Protein AF-A0A7V5DW94-F1 (afdb_monomer)

pLDDT: mean 79.88, std 13.45, range [37.44, 97.19]

Foldseek 3Di:
DDDDDPVVVVVVVVPLAFAFDWDWDWDADPQQKTKIKIKTFGGPLLQVLLLVVCVVVPVPADSVQGQLDDVVLLQVLQVPDDFKHWPDWDDPDSRIIITMIIGRHNQVVCPPPLRVVQWDWDDDPNDIDIDGDDDPVNVVSVLVSPRPSCNVVVVVLDDDPVDDDDPVRSLVVNCVSRVVRDPSVSSVVNVVSPDDDDD

Solvent-accessible surface area (backbone atoms only — not comparable to full-atom values): 11878 Å² total; per-residue (Å²): 134,87,82,77,65,69,74,62,57,60,62,59,59,71,70,69,63,57,54,53,45,77,49,74,49,78,48,77,46,98,81,38,23,38,39,38,41,38,38,37,32,52,19,64,50,56,50,52,53,50,45,61,52,35,62,78,73,37,101,81,62,45,87,92,62,50,73,75,69,59,64,65,52,43,50,59,56,32,73,72,44,91,48,44,41,74,74,46,76,47,64,92,41,69,49,30,44,42,37,32,34,38,33,72,34,53,66,62,42,37,66,34,82,70,38,37,78,26,32,44,80,48,76,56,99,91,44,80,46,79,45,77,51,86,48,79,72,30,45,52,41,58,52,66,72,49,40,73,91,54,51,67,66,60,54,74,77,49,80,62,89,94,51,94,70,53,74,70,58,49,49,52,50,51,44,65,77,40,48,92,63,41,58,66,72,57,49,52,55,35,56,72,62,60,61,92,79,89,129

Nearest PDB structures (foldseek):
  7ufj-assembly1_A  TM=3.225E-01  e=4.659E-01  Homo sapiens
  4iho-assembly2_D  TM=3.401E-01  e=5.871E-01  Mus musculus
  6pum-assembly2_C  TM=2.987E-01  e=7.840E-01  Homo sapiens
  7n5p-assembly1_A  TM=3.150E-01  e=7.399E-01  Mus musculus
  6pvc-assembly2_C  TM=2.270E-01  e=9.880E-01  Homo sapiens

Structure (mmCIF, N/CA/C/O backbone):
data_AF-A0A7V5DW94-F1
#
_entry.id   AF-A0A7V5DW94-F1
#
loop_
_atom_site.group_PDB
_atom_site.id
_atom_site.type_symbol
_atom_site.label_atom_id
_atom_site.label_alt_id
_atom_site.label_comp_id
_atom_site.label_asym_id
_atom_site.label_entity_id
_atom_site.label_seq_id
_atom_site.pdbx_PDB_ins_code
_atom_site.Cartn_x
_atom_site.Cartn_y
_atom_site.Cartn_z
_atom_site.occupancy
_atom_site.B_iso_or_equiv
_atom_site.auth_seq_id
_atom_site.auth_comp_id
_atom_site.auth_asym_id
_atom_site.auth_atom_id
_atom_site.pdbx_PDB_model_num
ATOM 1 N N . MET A 1 1 ? 27.059 -35.641 -13.108 1.00 37.44 1 MET A N 1
ATOM 2 C CA . MET A 1 1 ? 26.353 -34.363 -13.347 1.00 37.44 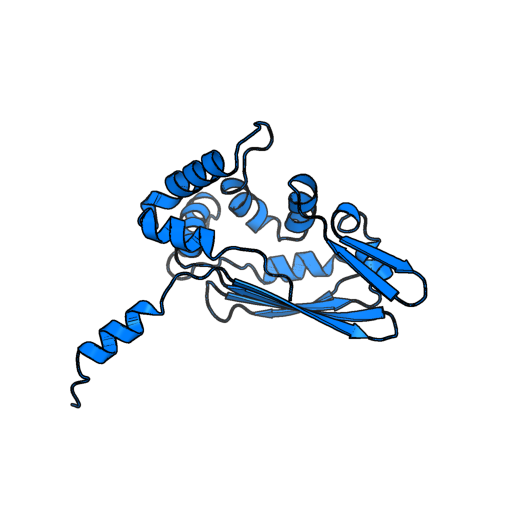1 MET A CA 1
ATOM 3 C C . MET A 1 1 ? 25.054 -34.689 -14.074 1.00 37.44 1 MET A C 1
ATOM 5 O O . MET A 1 1 ? 25.118 -35.191 -15.186 1.00 37.44 1 MET A O 1
ATOM 9 N N . LYS A 1 2 ? 23.895 -34.563 -13.412 1.00 39.91 2 LYS A N 1
ATOM 10 C CA . LYS A 1 2 ? 22.584 -34.861 -14.018 1.00 39.91 2 LYS A CA 1
ATOM 11 C C . LYS A 1 2 ? 22.143 -33.646 -14.833 1.00 39.91 2 LYS A C 1
ATOM 13 O O . LYS A 1 2 ? 21.944 -32.577 -14.268 1.00 39.91 2 LYS A O 1
ATOM 18 N N . VAL A 1 3 ? 22.046 -33.818 -16.145 1.00 49.81 3 VAL A N 1
ATOM 19 C CA . VAL A 1 3 ? 21.583 -32.792 -17.083 1.00 49.81 3 VAL A CA 1
ATOM 20 C C . VAL A 1 3 ? 20.060 -32.725 -16.963 1.00 49.81 3 VAL A C 1
ATOM 22 O O . VAL A 1 3 ? 19.382 -33.711 -17.249 1.00 49.81 3 VAL A O 1
ATOM 25 N N . LEU A 1 4 ? 19.519 -31.612 -16.459 1.00 50.28 4 LEU A N 1
ATOM 26 C CA . LEU A 1 4 ? 18.070 -31.391 -16.444 1.00 50.28 4 LEU A CA 1
ATOM 27 C C . LEU A 1 4 ? 17.570 -31.169 -17.888 1.00 50.28 4 LEU A C 1
ATOM 29 O O . LEU A 1 4 ? 18.226 -30.449 -18.643 1.00 50.28 4 LEU A O 1
ATOM 33 N N . PRO A 1 5 ? 16.423 -31.747 -18.288 1.00 51.97 5 PRO A N 1
ATOM 34 C CA . PRO A 1 5 ? 15.887 -31.585 -19.635 1.00 51.97 5 PRO A CA 1
ATOM 35 C C . PRO A 1 5 ? 15.407 -30.141 -19.875 1.00 51.97 5 PRO A C 1
ATOM 37 O O . PRO A 1 5 ? 14.558 -29.629 -19.144 1.00 51.97 5 PRO A O 1
ATOM 40 N N . LEU A 1 6 ? 15.917 -29.516 -20.948 1.00 51.06 6 LEU A N 1
ATOM 41 C CA . LEU A 1 6 ? 15.571 -28.166 -21.431 1.00 51.06 6 LEU A CA 1
ATOM 42 C C . LEU A 1 6 ? 14.065 -27.803 -21.426 1.00 51.06 6 LEU A C 1
ATOM 44 O O . LEU A 1 6 ? 13.758 -26.664 -21.070 1.00 51.06 6 LEU A O 1
ATOM 48 N N . PRO A 1 7 ? 13.104 -28.693 -21.763 1.00 46.97 7 PRO A N 1
ATOM 49 C CA . PRO A 1 7 ? 11.685 -28.317 -21.748 1.00 46.97 7 PRO A CA 1
ATOM 50 C C . PRO A 1 7 ? 11.118 -28.046 -20.343 1.00 46.97 7 PRO A C 1
ATOM 52 O O . PRO A 1 7 ? 10.134 -27.321 -20.222 1.00 46.97 7 PRO A O 1
ATOM 55 N N . GLY A 1 8 ? 11.742 -28.559 -19.273 1.00 45.06 8 GLY A N 1
ATOM 56 C CA . GLY A 1 8 ? 11.315 -28.283 -17.894 1.00 45.06 8 GLY A CA 1
ATOM 57 C C . GLY A 1 8 ? 11.675 -26.873 -17.409 1.00 45.06 8 GLY A C 1
ATOM 58 O O . GLY A 1 8 ? 10.960 -26.299 -16.593 1.00 45.06 8 GLY A O 1
ATOM 59 N N . VAL A 1 9 ? 12.751 -26.287 -17.946 1.00 51.06 9 VAL A N 1
ATOM 60 C CA . VAL A 1 9 ? 13.202 -24.927 -17.597 1.00 51.06 9 VAL A CA 1
ATOM 61 C C . VAL A 1 9 ? 12.333 -23.868 -18.285 1.00 51.06 9 VAL A C 1
ATOM 63 O O . VAL A 1 9 ? 12.007 -22.849 -17.680 1.00 51.06 9 VAL A O 1
ATOM 66 N N . LEU A 1 10 ? 11.879 -24.139 -19.514 1.00 46.44 10 LEU A N 1
ATOM 67 C CA . LEU A 1 10 ? 11.009 -23.233 -20.272 1.00 46.44 10 LEU A CA 1
ATOM 68 C C . LEU A 1 10 ? 9.591 -23.130 -19.684 1.00 46.44 10 LEU A C 1
ATOM 70 O O . LEU A 1 10 ? 9.011 -22.049 -19.693 1.00 46.44 10 LEU A O 1
ATOM 74 N N . LEU A 1 11 ? 9.050 -24.214 -19.113 1.00 41.66 11 LEU A N 1
ATOM 75 C CA . LEU A 1 11 ? 7.726 -24.193 -18.475 1.00 41.66 11 LEU A CA 1
ATOM 76 C C . LEU A 1 11 ? 7.738 -23.493 -17.101 1.00 41.66 11 LEU A C 1
ATOM 78 O O . LEU A 1 11 ? 6.742 -22.891 -16.707 1.00 41.66 11 LEU A O 1
ATOM 82 N N . ALA A 1 12 ? 8.871 -23.529 -16.389 1.00 44.47 12 ALA A N 1
ATOM 83 C CA . ALA A 1 12 ? 9.048 -22.814 -15.123 1.00 44.47 12 ALA A CA 1
ATOM 84 C C . ALA A 1 12 ? 9.224 -21.294 -15.323 1.00 44.47 12 ALA A C 1
ATOM 86 O O . ALA A 1 12 ? 8.781 -20.511 -14.484 1.00 44.47 12 ALA A O 1
ATOM 87 N N . ALA A 1 13 ? 9.803 -20.866 -16.452 1.00 45.62 13 ALA A N 1
ATOM 88 C CA . ALA A 1 13 ? 9.996 -19.451 -16.775 1.00 45.62 13 ALA A CA 1
ATOM 89 C C . ALA A 1 13 ? 8.674 -18.697 -17.028 1.00 45.62 13 ALA A C 1
ATOM 91 O O . ALA A 1 13 ? 8.580 -17.508 -16.736 1.00 45.62 13 ALA A O 1
ATOM 92 N N . VAL A 1 14 ? 7.625 -19.389 -17.488 1.00 45.97 14 VAL A N 1
ATOM 93 C CA . VAL A 1 14 ? 6.304 -18.788 -17.761 1.00 45.97 14 VAL A CA 1
ATOM 94 C C . VAL A 1 14 ? 5.550 -18.414 -16.474 1.00 45.97 14 VAL A C 1
ATOM 96 O O . VAL A 1 14 ? 4.622 -17.615 -16.519 1.00 45.97 14 VAL A O 1
ATOM 99 N N . PHE A 1 15 ? 5.946 -18.914 -15.298 1.00 44.03 15 PHE A N 1
ATOM 100 C CA . PHE A 1 15 ? 5.286 -18.559 -14.032 1.00 44.03 15 PHE A CA 1
ATOM 101 C C . PHE A 1 15 ? 5.898 -17.358 -13.299 1.00 44.03 15 PHE A C 1
ATOM 103 O O . PHE A 1 15 ? 5.313 -16.898 -12.319 1.00 44.03 15 PHE A O 1
ATOM 110 N N . LEU A 1 16 ? 6.997 -16.786 -13.797 1.00 43.78 16 LEU A N 1
ATOM 111 C CA . LEU A 1 16 ? 7.627 -15.580 -13.242 1.00 43.78 16 LEU A CA 1
ATOM 112 C C . LEU A 1 16 ? 6.943 -14.290 -13.723 1.00 43.78 16 LEU A C 1
ATOM 114 O O . LEU A 1 16 ? 7.600 -13.289 -13.996 1.00 43.78 16 LEU A O 1
ATOM 118 N N . PHE A 1 17 ? 5.614 -14.296 -13.848 1.00 49.00 17 PHE A N 1
ATOM 119 C CA . PHE A 1 17 ? 4.907 -13.063 -14.169 1.00 49.00 17 PHE A CA 1
ATOM 120 C C . PHE A 1 17 ? 5.078 -12.057 -13.023 1.00 49.00 17 PHE A C 1
ATOM 122 O O . PHE A 1 17 ? 4.827 -12.424 -11.870 1.00 49.00 17 PHE A O 1
ATOM 129 N N . PRO A 1 18 ? 5.416 -10.791 -13.319 1.00 53.97 18 PRO A N 1
ATOM 130 C CA . PRO A 1 18 ? 5.414 -9.729 -12.327 1.00 53.97 18 PRO A CA 1
ATOM 131 C C . PRO A 1 18 ? 3.990 -9.576 -11.790 1.00 53.97 18 PRO A C 1
ATOM 133 O O . PRO A 1 18 ? 3.095 -9.104 -12.487 1.00 53.97 18 PRO A O 1
ATOM 136 N N . ARG A 1 19 ? 3.745 -10.025 -10.560 1.00 62.56 19 ARG A N 1
ATOM 137 C CA . ARG A 1 19 ? 2.462 -9.814 -9.891 1.00 62.56 19 ARG A CA 1
ATOM 138 C C . ARG A 1 19 ? 2.678 -8.818 -8.771 1.00 62.56 19 ARG A C 1
ATOM 140 O O . ARG A 1 19 ? 3.306 -9.144 -7.773 1.00 62.56 19 ARG A O 1
ATOM 147 N N . CYS A 1 20 ? 2.123 -7.621 -8.930 1.00 66.56 20 CYS A N 1
ATOM 148 C CA . CYS A 1 20 ? 1.790 -6.812 -7.769 1.00 66.56 20 CYS A CA 1
ATOM 149 C C . CYS A 1 20 ? 0.631 -7.507 -7.053 1.00 66.56 20 CYS A C 1
ATOM 151 O O . CYS A 1 20 ? -0.412 -7.730 -7.660 1.00 66.56 20 CYS A O 1
ATOM 153 N N . THR A 1 21 ? 0.806 -7.894 -5.794 1.00 78.69 21 THR A N 1
ATOM 154 C CA . THR A 1 21 ? -0.274 -8.471 -4.984 1.00 78.69 21 THR A CA 1
ATOM 155 C C . THR A 1 21 ? -0.281 -7.798 -3.623 1.00 78.69 21 THR A C 1
ATOM 157 O O . THR A 1 21 ? 0.746 -7.731 -2.954 1.00 78.69 21 THR A O 1
ATOM 160 N N . SER A 1 22 ? -1.446 -7.310 -3.203 1.00 80.31 22 SER A N 1
ATOM 161 C CA . SER A 1 22 ? -1.695 -6.924 -1.819 1.00 80.31 22 SER A CA 1
ATOM 162 C C . SER A 1 22 ? -2.786 -7.832 -1.275 1.00 80.31 22 SER A C 1
ATOM 164 O O . SER A 1 22 ? -3.866 -7.915 -1.852 1.00 80.31 22 SER A O 1
ATOM 166 N N . GLN A 1 23 ? -2.474 -8.543 -0.201 1.00 84.56 23 GLN A N 1
A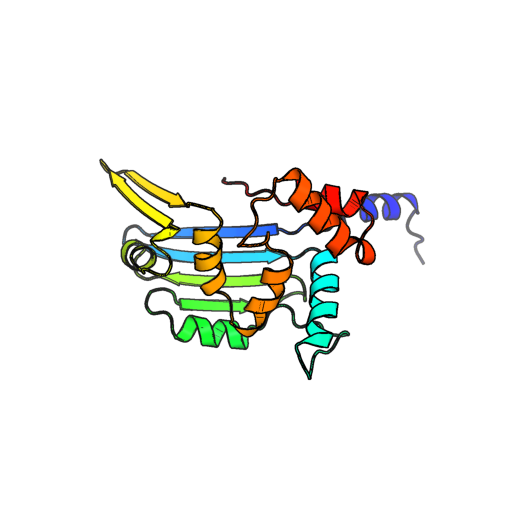TOM 167 C CA . GLN A 1 23 ? -3.415 -9.359 0.547 1.00 84.56 23 GLN A CA 1
ATOM 168 C C . GLN A 1 23 ? -3.523 -8.775 1.949 1.00 84.56 23 GLN A C 1
ATOM 170 O O . GLN A 1 23 ? -2.504 -8.518 2.595 1.00 84.56 23 GLN A O 1
ATOM 175 N N . THR A 1 24 ? -4.756 -8.581 2.402 1.00 83.31 24 THR A N 1
ATOM 176 C CA . THR A 1 24 ? -5.040 -8.094 3.746 1.00 83.31 24 THR A CA 1
ATOM 177 C C . THR A 1 24 ? -6.040 -9.028 4.398 1.00 83.31 24 THR A C 1
ATOM 179 O O . THR A 1 24 ? -7.173 -9.135 3.937 1.00 83.31 24 THR A O 1
ATOM 182 N N . ASP A 1 25 ? -5.621 -9.688 5.469 1.00 87.56 25 ASP A N 1
ATOM 183 C CA . ASP A 1 25 ? -6.459 -10.578 6.260 1.00 87.56 25 ASP A CA 1
ATOM 184 C C . ASP A 1 25 ? -6.877 -9.847 7.543 1.00 87.56 25 ASP A C 1
ATOM 186 O O . ASP A 1 25 ? -6.033 -9.323 8.277 1.00 87.56 25 ASP A O 1
ATOM 190 N N . PHE A 1 26 ? -8.184 -9.788 7.802 1.00 85.44 26 PHE A N 1
ATOM 191 C CA . PHE A 1 26 ? -8.762 -9.140 8.980 1.00 85.44 26 PHE A CA 1
ATOM 192 C C . PHE A 1 26 ? -9.349 -10.186 9.922 1.00 85.44 26 PHE A C 1
ATOM 194 O O . PHE A 1 26 ? -10.221 -10.960 9.534 1.00 85.44 26 PHE A O 1
ATOM 201 N N . THR A 1 27 ? -8.927 -10.147 11.183 1.00 88.62 27 THR A N 1
ATOM 202 C CA . THR A 1 27 ? -9.529 -10.939 12.258 1.00 88.62 27 THR A CA 1
ATOM 203 C C . THR A 1 27 ? -10.174 -9.991 13.253 1.00 88.62 27 THR A C 1
ATOM 205 O O . THR A 1 27 ? -9.478 -9.182 13.868 1.00 88.62 27 THR A O 1
ATOM 208 N N . LEU A 1 28 ? -11.493 -10.100 13.412 1.00 88.00 28 LEU A N 1
ATOM 209 C CA . LEU A 1 28 ? -12.295 -9.300 14.334 1.00 88.00 28 LEU A CA 1
ATOM 210 C C . LEU A 1 28 ? -12.850 -10.192 15.448 1.00 88.00 28 LEU A C 1
ATOM 212 O O . LEU A 1 28 ? -13.420 -11.250 15.183 1.00 88.00 28 LEU A O 1
ATOM 216 N N . HIS A 1 29 ? -12.692 -9.757 16.691 1.00 88.94 29 HIS A N 1
ATOM 217 C CA . HIS A 1 29 ? -13.292 -10.386 17.858 1.00 88.94 29 HIS A CA 1
ATOM 218 C C . HIS A 1 29 ? -14.640 -9.739 18.198 1.00 88.94 29 HIS A C 1
ATOM 220 O O . HIS A 1 29 ? -14.935 -8.612 17.804 1.00 88.94 29 HIS A O 1
ATOM 226 N N . SER A 1 30 ? -15.457 -10.439 18.988 1.00 85.31 30 SER A N 1
ATOM 227 C CA . SER A 1 30 ? -16.790 -9.971 19.393 1.00 85.31 30 SER A CA 1
ATOM 228 C C . SER A 1 30 ? -16.779 -8.712 20.267 1.00 85.31 30 SER A C 1
ATOM 230 O O . SER A 1 30 ? -17.805 -8.053 20.391 1.00 85.31 30 SER A O 1
ATOM 232 N N . ASP A 1 31 ? -15.648 -8.386 20.895 1.00 86.94 31 ASP A N 1
ATOM 233 C CA . ASP A 1 31 ? -15.459 -7.153 21.671 1.00 86.94 31 ASP A CA 1
ATOM 234 C C . ASP A 1 31 ? -15.049 -5.948 20.800 1.00 86.94 31 ASP A C 1
ATOM 236 O O . ASP A 1 31 ? -14.848 -4.846 21.309 1.00 86.94 31 ASP A O 1
ATOM 240 N N . GLY A 1 32 ? -14.936 -6.148 19.482 1.00 85.75 32 GLY A N 1
ATOM 241 C CA . GLY A 1 32 ? -14.519 -5.133 18.522 1.00 85.75 32 GLY A CA 1
ATOM 242 C C . GLY A 1 32 ? -13.004 -4.957 18.414 1.00 85.75 32 GLY A C 1
ATOM 243 O O . GLY A 1 32 ? -12.567 -4.128 17.616 1.00 85.75 32 GLY A O 1
ATOM 244 N N . SER A 1 33 ? -12.200 -5.704 19.172 1.00 94.00 33 SER A N 1
ATOM 245 C CA . SER A 1 33 ? -10.746 -5.753 19.005 1.00 94.00 33 SER A CA 1
ATOM 246 C C . SER A 1 33 ? -10.354 -6.681 17.859 1.00 94.00 33 SER A C 1
ATOM 248 O O . SER A 1 33 ? -11.146 -7.508 17.402 1.00 94.00 33 SER A O 1
ATOM 250 N N . GLY A 1 34 ? -9.120 -6.577 17.376 1.00 94.06 34 GLY A N 1
ATOM 251 C CA . GLY A 1 34 ? -8.681 -7.464 16.313 1.00 94.06 34 GLY A CA 1
ATOM 252 C C . GLY A 1 34 ? -7.273 -7.219 15.817 1.00 94.06 34 GLY A C 1
ATOM 253 O O . GLY A 1 34 ? -6.521 -6.397 16.349 1.00 94.06 34 GLY A O 1
ATOM 254 N N . ASN A 1 35 ? -6.932 -7.968 14.773 1.00 94.88 35 ASN A N 1
ATOM 255 C CA . ASN A 1 35 ? -5.653 -7.878 14.091 1.00 94.88 35 ASN A CA 1
ATOM 256 C C . ASN A 1 35 ? -5.850 -7.782 12.578 1.00 94.88 35 ASN A C 1
ATOM 258 O O . ASN A 1 35 ? -6.809 -8.318 12.021 1.00 94.88 35 ASN A O 1
ATOM 262 N N . VAL A 1 36 ? -4.902 -7.120 11.923 1.00 91.25 36 VAL A N 1
ATOM 263 C CA . VAL A 1 36 ? -4.823 -7.001 10.468 1.00 91.25 36 VAL A CA 1
ATOM 264 C C . VAL A 1 36 ? -3.460 -7.497 10.026 1.00 91.25 36 VAL A C 1
ATOM 266 O O . VAL A 1 36 ? -2.442 -6.958 10.462 1.00 91.25 36 VAL A O 1
ATOM 269 N N . SER A 1 37 ? -3.427 -8.495 9.154 1.00 93.31 37 SER A N 1
ATOM 270 C CA . SER A 1 37 ? -2.199 -8.964 8.517 1.00 93.31 37 SER A CA 1
ATOM 271 C C . SER A 1 37 ? -2.156 -8.464 7.082 1.00 93.31 37 SER A C 1
ATOM 273 O O . SER A 1 37 ? -3.024 -8.778 6.278 1.00 93.31 37 SER A O 1
ATOM 275 N N . LEU A 1 38 ? -1.138 -7.671 6.769 1.00 91.12 38 LEU A N 1
ATOM 276 C CA . LEU A 1 38 ? -0.868 -7.121 5.452 1.00 91.12 38 LEU A CA 1
ATOM 277 C C . LEU A 1 38 ? 0.321 -7.851 4.835 1.00 91.12 38 LEU A C 1
ATOM 279 O O . LEU A 1 38 ? 1.431 -7.838 5.374 1.00 91.12 38 LEU A O 1
ATOM 283 N N . ARG A 1 39 ? 0.104 -8.415 3.653 1.00 91.81 39 ARG A N 1
ATOM 284 C CA . ARG A 1 39 ? 1.153 -8.870 2.750 1.00 91.81 39 ARG A CA 1
ATOM 285 C C . ARG A 1 39 ? 1.113 -8.021 1.492 1.00 91.81 39 ARG A C 1
ATOM 287 O O . ARG A 1 39 ? 0.117 -8.006 0.777 1.00 91.81 39 ARG A O 1
ATOM 294 N N . LEU A 1 40 ? 2.217 -7.353 1.201 1.00 89.00 40 LEU A N 1
ATOM 295 C CA . LEU A 1 40 ? 2.409 -6.596 -0.025 1.00 89.00 40 LEU A CA 1
ATOM 296 C C . LEU A 1 40 ? 3.584 -7.190 -0.793 1.00 89.00 40 LEU A C 1
ATOM 298 O O . LEU A 1 40 ? 4.635 -7.464 -0.222 1.00 89.00 40 LEU A O 1
ATOM 302 N N . GLU A 1 41 ? 3.395 -7.389 -2.085 1.00 88.94 41 GLU A N 1
ATOM 303 C CA . GLU A 1 41 ? 4.394 -7.896 -3.013 1.00 88.94 41 GLU A CA 1
ATOM 304 C C . GLU A 1 41 ? 4.364 -7.004 -4.249 1.00 88.94 41 GLU A C 1
ATOM 306 O O . GLU A 1 41 ? 3.333 -6.884 -4.911 1.00 88.94 41 GLU A O 1
ATOM 311 N N . LEU A 1 42 ? 5.467 -6.310 -4.507 1.00 86.12 42 LEU A N 1
ATOM 312 C CA . LEU A 1 42 ? 5.624 -5.425 -5.650 1.00 86.12 42 LEU A CA 1
ATOM 313 C C . LEU A 1 42 ? 6.112 -6.220 -6.857 1.00 86.12 42 LEU A C 1
ATOM 315 O O . LEU A 1 42 ? 6.896 -7.159 -6.736 1.00 86.12 42 LEU A O 1
ATOM 319 N N . SER A 1 43 ? 5.689 -5.805 -8.047 1.00 86.75 43 SER A N 1
ATOM 320 C CA . SER A 1 43 ? 6.285 -6.314 -9.277 1.00 86.75 43 SER A CA 1
ATOM 321 C C . SER A 1 43 ? 7.749 -5.893 -9.387 1.00 86.75 43 SER A C 1
ATOM 323 O O . SER A 1 43 ? 8.129 -4.798 -8.969 1.00 86.75 43 SER A O 1
ATOM 325 N N . GLY A 1 44 ? 8.561 -6.718 -10.054 1.00 84.88 44 GLY A N 1
ATOM 326 C CA . GLY A 1 44 ? 9.938 -6.349 -10.389 1.00 84.88 44 GLY A CA 1
ATOM 327 C C . GLY A 1 44 ? 10.031 -5.052 -11.206 1.00 84.88 44 GLY A C 1
ATOM 328 O O . GLY A 1 44 ? 10.991 -4.307 -11.045 1.00 84.88 44 GLY A O 1
ATOM 329 N N . ILE A 1 45 ? 9.010 -4.746 -12.016 1.00 87.75 45 ILE A N 1
ATOM 330 C CA . ILE A 1 45 ? 8.886 -3.485 -12.765 1.00 87.75 45 ILE A CA 1
ATOM 331 C C . ILE A 1 45 ? 8.850 -2.296 -11.798 1.00 87.75 45 ILE A C 1
ATOM 333 O O . ILE A 1 45 ? 9.668 -1.388 -11.918 1.00 87.75 45 ILE A O 1
ATOM 337 N N . LEU A 1 46 ? 7.961 -2.329 -10.797 1.00 85.31 46 LEU A N 1
ATOM 338 C CA . LEU A 1 46 ? 7.864 -1.258 -9.801 1.00 85.31 46 LEU A CA 1
ATOM 339 C C . LEU A 1 46 ? 9.109 -1.162 -8.920 1.00 85.31 46 LEU A C 1
ATOM 341 O O . LEU A 1 46 ? 9.504 -0.061 -8.556 1.00 85.31 46 LEU A O 1
ATOM 345 N N . VAL A 1 47 ? 9.740 -2.288 -8.583 1.00 86.38 47 VAL A N 1
ATOM 346 C CA . VAL A 1 47 ? 10.986 -2.284 -7.800 1.00 86.38 47 VAL A CA 1
ATOM 347 C C . VAL A 1 47 ? 12.094 -1.570 -8.564 1.00 86.38 47 VAL A C 1
ATOM 349 O O . VAL A 1 47 ? 12.772 -0.731 -7.977 1.00 86.38 47 VAL A O 1
ATOM 352 N N . ARG A 1 48 ? 12.258 -1.859 -9.862 1.00 86.94 48 ARG A N 1
ATOM 353 C CA . ARG A 1 48 ? 13.234 -1.163 -10.712 1.00 86.94 48 ARG A CA 1
ATOM 354 C C . ARG A 1 48 ? 12.901 0.324 -10.832 1.00 86.94 48 ARG A C 1
ATOM 356 O O . ARG A 1 48 ? 13.747 1.145 -10.506 1.00 86.94 48 ARG A O 1
ATOM 363 N N . TYR A 1 49 ? 11.652 0.655 -11.163 1.00 86.88 49 TYR A N 1
ATOM 364 C CA . TYR A 1 49 ? 11.185 2.040 -11.267 1.00 86.88 49 TYR A CA 1
ATOM 365 C C . TYR A 1 49 ? 11.447 2.852 -9.993 1.00 86.88 49 TYR A C 1
ATOM 367 O O . TYR A 1 49 ? 12.052 3.921 -10.033 1.00 86.88 49 TYR A O 1
ATOM 375 N N . TYR A 1 50 ? 11.048 2.333 -8.830 1.00 83.50 50 TYR A N 1
ATOM 376 C CA . TYR A 1 50 ? 11.276 3.031 -7.567 1.00 83.50 50 TYR A CA 1
ATOM 377 C C . TYR A 1 50 ? 12.746 3.084 -7.172 1.00 83.50 50 TYR A C 1
ATOM 379 O O . TYR A 1 50 ? 13.144 4.048 -6.524 1.00 83.50 50 TYR A O 1
ATOM 387 N N . SER A 1 51 ? 13.546 2.087 -7.552 1.00 84.31 51 SER A N 1
ATOM 388 C CA . SER A 1 51 ? 14.990 2.122 -7.317 1.00 84.31 51 SER A CA 1
ATOM 389 C C . SER A 1 51 ? 15.642 3.261 -8.096 1.00 84.31 51 SER A C 1
ATOM 391 O O . SER A 1 51 ? 16.421 4.020 -7.522 1.00 84.31 51 SER A O 1
ATOM 393 N N . ASP A 1 52 ? 15.253 3.445 -9.357 1.00 84.88 52 ASP A N 1
ATOM 394 C CA . ASP A 1 52 ? 15.793 4.511 -10.201 1.00 84.88 52 ASP A CA 1
ATOM 395 C C . ASP A 1 52 ? 15.354 5.896 -9.722 1.00 84.88 52 ASP A C 1
ATOM 397 O O . ASP A 1 52 ? 16.173 6.813 -9.627 1.00 84.88 52 ASP A O 1
ATOM 401 N N . LEU A 1 53 ? 14.096 6.040 -9.293 1.00 81.50 53 LEU A N 1
ATOM 402 C CA . LEU A 1 53 ? 13.644 7.265 -8.634 1.00 81.50 53 LEU A CA 1
ATOM 403 C C . LEU A 1 53 ? 14.406 7.527 -7.330 1.00 81.50 53 LEU A C 1
ATOM 405 O O . LEU A 1 53 ? 14.829 8.654 -7.072 1.00 81.50 53 LEU A O 1
ATOM 409 N N . ALA A 1 54 ? 14.596 6.503 -6.497 1.00 77.88 54 ALA A N 1
ATOM 410 C CA . ALA A 1 54 ? 15.261 6.642 -5.209 1.00 77.88 54 ALA A CA 1
ATOM 411 C C . ALA A 1 54 ? 16.709 7.133 -5.349 1.00 77.88 54 ALA A C 1
ATOM 413 O O . ALA A 1 54 ? 17.142 7.914 -4.503 1.00 77.88 54 ALA A O 1
ATOM 414 N N . MET A 1 55 ? 17.421 6.785 -6.430 1.00 75.00 55 MET A N 1
ATOM 415 C CA . MET A 1 55 ? 18.744 7.358 -6.722 1.00 75.00 55 MET A CA 1
ATOM 416 C C . MET A 1 55 ? 18.719 8.892 -6.821 1.00 75.00 55 MET A C 1
ATOM 418 O O . MET A 1 55 ? 19.692 9.545 -6.449 1.00 75.00 55 MET A O 1
ATOM 422 N N . GLY A 1 56 ? 17.617 9.477 -7.300 1.00 70.62 56 GLY A N 1
ATOM 423 C CA . GLY A 1 56 ? 17.452 10.927 -7.421 1.00 70.62 56 GLY A CA 1
ATOM 424 C C . GLY A 1 56 ? 16.991 11.628 -6.137 1.00 70.62 56 GLY A C 1
ATOM 425 O O . GLY A 1 56 ? 17.229 12.825 -5.982 1.00 70.62 56 GLY A O 1
ATOM 426 N N . PHE A 1 57 ? 16.347 10.908 -5.211 1.00 68.19 57 PHE A N 1
ATOM 427 C CA . PHE A 1 57 ? 15.716 11.498 -4.018 1.00 68.19 57 PHE A CA 1
ATOM 428 C C . PHE A 1 57 ? 16.371 11.115 -2.686 1.00 68.19 57 PH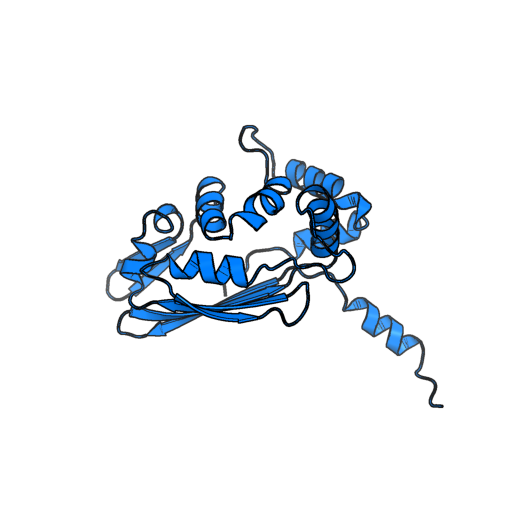E A C 1
ATOM 430 O O . PHE A 1 57 ? 16.157 11.806 -1.690 1.00 68.19 57 PHE A O 1
ATOM 437 N N . ILE A 1 58 ? 17.152 10.033 -2.637 1.00 68.06 58 ILE A N 1
ATOM 438 C CA . ILE A 1 58 ? 17.721 9.482 -1.403 1.00 68.06 58 ILE A CA 1
ATOM 439 C C . ILE A 1 58 ? 19.257 9.490 -1.512 1.00 68.06 58 ILE A C 1
ATOM 441 O O . ILE A 1 58 ? 19.825 8.630 -2.184 1.00 68.06 58 ILE A O 1
ATOM 445 N N . PRO A 1 59 ? 19.957 10.402 -0.803 1.00 63.75 59 PRO A N 1
ATOM 446 C CA . PRO A 1 59 ? 21.411 10.585 -0.915 1.00 63.75 59 PRO A CA 1
ATOM 447 C C . PRO A 1 59 ? 22.277 9.346 -0.625 1.00 63.75 59 PRO A C 1
ATOM 449 O O . PRO A 1 59 ? 23.439 9.319 -1.010 1.00 63.75 59 PRO A O 1
ATOM 452 N N . ASN A 1 60 ? 21.726 8.330 0.051 1.00 66.19 60 ASN A N 1
ATOM 453 C CA . ASN A 1 60 ? 22.426 7.105 0.462 1.00 66.19 60 ASN A CA 1
ATOM 454 C C . ASN A 1 60 ? 21.754 5.829 -0.077 1.00 66.19 60 ASN A C 1
ATOM 456 O O . ASN A 1 60 ? 21.812 4.778 0.566 1.00 66.19 60 ASN A O 1
ATOM 460 N N . PHE A 1 61 ? 21.045 5.915 -1.204 1.00 73.25 61 PHE A N 1
ATOM 461 C CA . PHE A 1 61 ? 20.426 4.742 -1.811 1.00 73.25 61 PHE A CA 1
ATOM 462 C C . PHE A 1 61 ? 21.489 3.782 -2.363 1.00 73.25 61 PHE A C 1
ATOM 464 O O . PHE A 1 61 ? 22.338 4.179 -3.158 1.00 73.25 61 PHE A O 1
ATOM 471 N N . ASP A 1 62 ? 21.429 2.512 -1.953 1.00 77.38 62 ASP A N 1
ATOM 472 C CA . ASP A 1 62 ? 22.253 1.447 -2.523 1.00 77.38 62 ASP A CA 1
ATOM 473 C C . ASP A 1 62 ? 21.445 0.690 -3.591 1.00 77.38 62 ASP A C 1
ATOM 475 O O . ASP A 1 62 ? 20.568 -0.103 -3.233 1.00 77.38 62 ASP A O 1
ATOM 479 N N . PRO A 1 63 ? 21.739 0.867 -4.892 1.00 70.69 63 PRO A N 1
ATOM 480 C CA . PRO A 1 63 ? 21.027 0.166 -5.957 1.00 70.69 63 PRO A CA 1
ATOM 481 C C . PRO A 1 63 ? 21.251 -1.352 -5.933 1.00 70.69 63 PRO A C 1
ATOM 483 O O . PRO A 1 63 ? 20.466 -2.094 -6.517 1.00 70.69 63 PRO A O 1
ATOM 486 N N . LYS A 1 64 ? 22.293 -1.846 -5.246 1.00 73.12 64 LYS A N 1
ATOM 487 C CA . LYS A 1 64 ? 22.516 -3.289 -5.061 1.00 73.12 64 LYS A CA 1
ATOM 488 C C . LYS A 1 64 ? 21.658 -3.874 -3.940 1.00 73.12 64 LYS A C 1
ATOM 490 O O . LYS A 1 64 ? 21.445 -5.082 -3.921 1.00 73.12 64 LYS A O 1
ATOM 495 N N . ASN A 1 65 ? 21.171 -3.035 -3.027 1.00 73.81 65 ASN A N 1
ATOM 496 C CA . ASN A 1 65 ? 20.314 -3.415 -1.907 1.00 73.81 65 ASN A CA 1
ATOM 497 C C . ASN A 1 65 ? 19.157 -2.410 -1.767 1.00 73.81 65 ASN A C 1
ATOM 499 O O . ASN A 1 65 ? 19.096 -1.675 -0.772 1.00 73.81 65 ASN A O 1
ATOM 503 N N . PRO A 1 66 ? 18.240 -2.354 -2.753 1.00 74.19 66 PRO A N 1
ATOM 504 C CA . PRO A 1 66 ? 17.189 -1.350 -2.781 1.00 74.19 66 PRO A CA 1
ATOM 505 C C . PRO A 1 66 ? 16.263 -1.518 -1.572 1.00 74.19 66 PRO A C 1
ATOM 507 O O . PRO A 1 66 ? 15.555 -2.517 -1.427 1.00 74.19 66 PRO A O 1
ATOM 510 N N . ARG A 1 67 ? 16.259 -0.526 -0.678 1.00 76.00 67 ARG A N 1
ATOM 511 C CA . ARG A 1 67 ? 15.350 -0.482 0.475 1.00 76.00 67 ARG A CA 1
ATOM 512 C C . ARG A 1 67 ? 14.052 0.208 0.078 1.00 76.00 67 ARG A C 1
ATOM 514 O O . ARG A 1 67 ? 13.862 1.384 0.366 1.00 76.00 67 ARG A O 1
ATOM 521 N N . ILE A 1 68 ? 13.165 -0.533 -0.584 1.00 78.69 68 ILE A N 1
ATOM 522 C CA . ILE A 1 68 ? 11.846 -0.014 -0.982 1.00 78.69 68 ILE A CA 1
ATOM 523 C C . ILE A 1 68 ? 10.957 0.219 0.250 1.00 78.69 68 ILE A C 1
ATOM 525 O O . ILE A 1 68 ? 10.256 1.224 0.343 1.00 78.69 68 ILE A O 1
ATOM 529 N N . PHE A 1 69 ? 11.034 -0.685 1.232 1.00 84.75 69 PHE A N 1
ATOM 530 C CA . PHE A 1 69 ? 10.285 -0.596 2.483 1.00 84.75 69 PHE A CA 1
ATOM 531 C C . PHE A 1 69 ? 11.177 -0.163 3.646 1.00 84.75 69 PHE A C 1
ATOM 533 O O . PHE A 1 69 ? 11.992 -0.935 4.153 1.00 84.75 69 PHE A O 1
ATOM 540 N N . ASP A 1 70 ? 10.974 1.066 4.111 1.00 85.25 70 ASP A N 1
ATOM 541 C CA . ASP A 1 70 ? 11.610 1.594 5.318 1.00 85.25 70 ASP A CA 1
ATOM 542 C C . ASP A 1 70 ? 10.836 1.162 6.575 1.00 85.25 70 ASP A C 1
ATOM 544 O O . ASP A 1 70 ? 9.851 1.787 6.979 1.00 85.25 70 ASP A O 1
ATOM 548 N N . LEU A 1 71 ? 11.269 0.054 7.186 1.00 90.12 71 LEU A N 1
ATOM 549 C CA . LEU A 1 71 ? 10.627 -0.499 8.382 1.00 90.12 71 LEU A CA 1
ATOM 550 C C . LEU A 1 71 ? 10.799 0.390 9.619 1.00 90.12 71 LEU A C 1
ATOM 552 O O . LEU A 1 71 ? 9.958 0.335 10.517 1.00 90.12 71 LEU A O 1
ATOM 556 N N . GLU A 1 72 ? 11.866 1.186 9.694 1.00 90.06 72 GLU A N 1
ATOM 557 C CA . GLU A 1 72 ? 12.095 2.097 10.818 1.00 90.06 72 GLU A CA 1
ATOM 558 C C . GLU A 1 72 ? 11.152 3.289 10.730 1.00 90.06 72 GLU A C 1
ATOM 560 O O . GLU A 1 72 ? 10.444 3.578 11.698 1.00 90.06 72 GLU A O 1
ATOM 565 N N . ALA A 1 73 ? 11.045 3.908 9.552 1.00 87.62 73 ALA A N 1
ATOM 566 C CA . ALA A 1 73 ? 10.067 4.960 9.311 1.00 87.62 73 ALA A CA 1
ATOM 567 C C . ALA A 1 73 ? 8.630 4.445 9.486 1.00 87.62 73 ALA A C 1
ATOM 569 O O . ALA A 1 73 ? 7.799 5.147 10.064 1.00 87.62 73 ALA A O 1
ATOM 570 N N . LEU A 1 74 ? 8.340 3.204 9.071 1.00 88.75 74 LEU A N 1
ATOM 571 C CA . LEU A 1 74 ? 7.047 2.558 9.312 1.00 88.75 74 LEU A CA 1
ATOM 572 C C . LEU A 1 74 ? 6.750 2.435 10.814 1.00 88.75 74 LEU A C 1
ATOM 574 O O . LEU A 1 74 ? 5.696 2.875 11.273 1.00 88.75 74 LEU A O 1
ATOM 578 N N . ARG A 1 75 ? 7.690 1.901 11.605 1.00 93.12 75 ARG A N 1
ATOM 579 C CA . ARG A 1 75 ? 7.538 1.789 13.067 1.00 93.12 75 ARG A CA 1
ATOM 580 C C . ARG A 1 75 ? 7.361 3.156 13.722 1.00 93.12 75 ARG A C 1
ATOM 582 O O . ARG A 1 75 ? 6.433 3.330 14.506 1.00 93.12 75 ARG A O 1
ATOM 589 N N . ALA A 1 76 ? 8.189 4.136 13.367 1.00 91.38 76 ALA A N 1
ATOM 590 C CA . ALA A 1 76 ? 8.098 5.494 13.899 1.00 91.38 76 ALA A CA 1
ATOM 591 C C . ALA A 1 76 ? 6.762 6.171 13.544 1.00 91.38 76 ALA A C 1
ATOM 593 O O . ALA A 1 76 ? 6.173 6.874 14.367 1.00 91.38 76 ALA A O 1
ATOM 594 N N . ARG A 1 77 ? 6.246 5.940 12.331 1.00 87.81 77 ARG A N 1
ATOM 595 C CA . ARG A 1 77 ? 4.956 6.469 11.879 1.00 87.81 77 ARG A CA 1
ATOM 596 C C . ARG A 1 77 ? 3.796 5.906 12.696 1.00 87.81 77 ARG A C 1
ATOM 598 O O . ARG A 1 77 ? 2.949 6.700 13.110 1.00 87.81 77 ARG A O 1
ATOM 605 N N . PHE A 1 78 ? 3.767 4.590 12.918 1.00 90.25 78 PHE A N 1
ATOM 606 C CA . PHE A 1 78 ? 2.683 3.903 13.632 1.00 90.25 78 PHE A CA 1
ATOM 607 C C . PHE A 1 78 ? 2.797 3.982 15.158 1.00 90.25 78 PHE A C 1
ATOM 609 O O . PHE A 1 78 ? 1.776 3.929 15.828 1.00 90.25 78 PHE A O 1
ATOM 616 N N . ALA A 1 79 ? 3.981 4.239 15.719 1.00 91.81 79 ALA A N 1
ATOM 617 C CA . ALA A 1 79 ? 4.132 4.556 17.144 1.00 91.81 79 ALA A CA 1
ATOM 618 C C . ALA A 1 79 ? 3.377 5.835 17.567 1.00 91.81 79 ALA A C 1
ATOM 620 O O . ALA A 1 79 ? 3.146 6.060 18.753 1.00 91.81 79 ALA A O 1
ATOM 621 N N . ARG A 1 80 ? 3.001 6.686 16.600 1.00 89.56 80 ARG A N 1
ATOM 622 C CA . ARG A 1 80 ? 2.221 7.916 16.815 1.00 89.56 80 ARG A CA 1
ATOM 623 C C . ARG A 1 80 ? 0.713 7.719 16.640 1.00 89.56 80 ARG A C 1
ATOM 625 O O . ARG A 1 80 ? -0.039 8.665 16.874 1.00 89.56 80 ARG A O 1
ATOM 632 N N . GLU A 1 81 ? 0.266 6.546 16.195 1.00 86.69 81 GLU A N 1
ATOM 633 C CA . GLU A 1 81 ? -1.157 6.259 16.020 1.00 86.69 81 GLU A CA 1
ATOM 634 C C . GLU A 1 81 ? -1.767 5.731 17.321 1.00 86.69 81 GLU A C 1
ATOM 636 O O . GLU A 1 81 ? -1.189 4.892 18.004 1.00 86.69 81 GLU A O 1
ATOM 641 N N . LYS A 1 82 ? -2.942 6.255 17.691 1.00 86.06 82 LYS A N 1
ATOM 642 C CA . LYS A 1 82 ? -3.586 5.933 18.977 1.00 86.06 82 LYS A CA 1
ATOM 643 C C . LYS A 1 82 ? -4.415 4.651 18.928 1.00 86.06 82 LYS A C 1
ATOM 645 O O . LYS A 1 82 ? -4.474 3.928 19.914 1.00 86.06 82 LYS A O 1
ATOM 650 N N . ASN A 1 83 ? -5.048 4.384 17.786 1.00 88.38 83 ASN A N 1
ATOM 651 C CA . ASN A 1 83 ? -6.049 3.320 17.643 1.00 88.38 83 ASN A CA 1
ATOM 652 C C . ASN A 1 83 ? -5.538 2.113 16.839 1.00 88.38 83 ASN A C 1
ATOM 654 O O . ASN A 1 83 ? -6.279 1.155 16.638 1.00 88.38 83 ASN A O 1
ATOM 658 N N . LEU A 1 84 ? -4.282 2.151 16.384 1.00 89.69 84 LEU A N 1
ATOM 659 C CA . LEU A 1 84 ? -3.666 1.115 15.562 1.00 89.69 84 LEU A CA 1
ATOM 660 C C . LEU A 1 84 ? -2.198 0.958 15.951 1.00 89.69 84 LEU A C 1
ATOM 662 O O . LEU A 1 84 ? -1.438 1.921 15.910 1.00 89.69 84 LEU A O 1
ATOM 666 N N . THR A 1 85 ? -1.792 -0.254 16.311 1.00 93.94 85 THR A N 1
ATOM 667 C CA . THR A 1 85 ? -0.419 -0.567 16.718 1.00 93.94 85 THR A CA 1
ATOM 668 C C . THR A 1 85 ? 0.213 -1.517 15.714 1.00 93.94 85 THR A C 1
ATOM 670 O O . THR A 1 85 ? -0.343 -2.572 15.434 1.00 93.94 85 THR A O 1
ATOM 673 N N . LEU A 1 86 ? 1.391 -1.178 15.188 1.00 95.38 86 LEU A N 1
ATOM 674 C CA . LEU A 1 86 ? 2.193 -2.102 14.384 1.00 95.38 86 LEU A CA 1
ATOM 675 C C . LEU A 1 86 ? 2.865 -3.125 15.312 1.00 95.38 86 LEU A C 1
ATOM 677 O O . LEU A 1 86 ? 3.788 -2.779 16.045 1.00 95.38 86 LEU A O 1
ATOM 681 N N . THR A 1 87 ? 2.413 -4.377 15.280 1.00 96.69 87 THR A N 1
ATOM 682 C CA . THR A 1 87 ? 2.918 -5.449 16.154 1.00 96.69 87 THR A CA 1
ATOM 683 C C . THR A 1 87 ? 4.116 -6.174 15.554 1.00 96.69 87 THR A C 1
ATOM 685 O O . THR A 1 87 ? 5.026 -6.572 16.278 1.00 96.69 87 THR A O 1
ATOM 688 N N . SER A 1 88 ? 4.161 -6.316 14.229 1.00 97.19 88 SER A N 1
ATOM 689 C CA . SER A 1 88 ? 5.307 -6.899 13.528 1.00 97.19 88 SER A CA 1
ATOM 690 C C . SER A 1 88 ? 5.471 -6.294 12.143 1.00 97.19 88 SER A C 1
ATOM 692 O O . SER A 1 88 ? 4.478 -6.026 11.471 1.00 97.19 88 SER A O 1
ATOM 694 N N . SER A 1 89 ? 6.713 -6.131 11.690 1.00 96.25 89 SER A N 1
ATOM 695 C CA . SER A 1 89 ? 7.024 -5.778 10.305 1.00 96.25 89 SER A CA 1
ATOM 696 C C . SER A 1 89 ? 8.327 -6.430 9.855 1.00 96.25 89 SER A C 1
ATOM 698 O O . SER A 1 89 ? 9.320 -6.413 10.589 1.00 96.25 89 SER A O 1
ATOM 700 N N . THR A 1 90 ? 8.324 -7.008 8.656 1.00 95.62 90 THR A N 1
ATOM 701 C CA . THR A 1 90 ? 9.497 -7.640 8.048 1.00 95.62 90 THR A CA 1
ATOM 702 C C . THR A 1 90 ? 9.478 -7.517 6.528 1.00 95.62 90 THR A C 1
ATOM 704 O O . THR A 1 90 ? 8.416 -7.450 5.905 1.00 95.62 90 THR A O 1
ATOM 707 N N . THR A 1 91 ? 10.672 -7.520 5.945 1.00 92.69 91 THR A N 1
ATOM 708 C CA . THR A 1 91 ? 10.912 -7.434 4.504 1.00 92.69 91 THR A CA 1
ATOM 709 C C . THR A 1 91 ? 11.698 -8.679 4.087 1.00 92.69 91 THR A C 1
ATOM 711 O O . THR A 1 91 ? 12.926 -8.632 4.031 1.00 92.69 91 THR A O 1
ATOM 714 N N . PRO A 1 92 ? 11.037 -9.837 3.883 1.00 91.12 92 PRO A N 1
ATOM 715 C CA . PRO A 1 92 ? 11.726 -11.094 3.569 1.00 91.12 92 PRO A CA 1
ATOM 716 C C . PRO A 1 92 ? 12.422 -11.078 2.199 1.00 91.12 92 PRO A C 1
ATOM 718 O O . PRO A 1 92 ? 13.299 -11.902 1.956 1.00 91.12 92 PRO A O 1
ATOM 721 N N . ALA A 1 93 ? 12.022 -10.163 1.314 1.00 88.94 93 ALA A N 1
ATOM 722 C CA . ALA A 1 93 ? 12.649 -9.870 0.029 1.00 88.94 93 ALA A CA 1
ATOM 723 C C . ALA A 1 93 ? 12.466 -8.369 -0.278 1.00 88.94 93 ALA A C 1
ATOM 725 O O . ALA A 1 93 ? 11.499 -7.795 0.232 1.00 88.94 93 ALA A O 1
ATOM 726 N N . PRO A 1 94 ? 13.336 -7.719 -1.076 1.00 84.75 94 PRO A N 1
ATOM 727 C CA . PRO A 1 94 ? 13.252 -6.278 -1.362 1.00 84.75 94 PRO A CA 1
ATOM 728 C C . PRO A 1 94 ? 11.873 -5.800 -1.845 1.00 84.75 94 PRO A C 1
ATOM 730 O O . PRO A 1 94 ? 11.442 -4.692 -1.531 1.00 84.75 94 PRO A O 1
ATOM 733 N N . GLU A 1 95 ? 11.169 -6.657 -2.576 1.00 87.12 95 GLU A N 1
ATOM 734 C CA . GLU A 1 95 ? 9.853 -6.431 -3.162 1.00 87.12 95 GLU A CA 1
ATOM 735 C C . GLU A 1 95 ? 8.679 -6.821 -2.257 1.00 87.12 95 GLU A C 1
ATOM 737 O O . GLU A 1 95 ? 7.529 -6.577 -2.620 1.00 87.12 95 GLU A O 1
ATOM 742 N N . ARG A 1 96 ? 8.928 -7.423 -1.086 1.00 90.69 96 ARG A N 1
ATOM 743 C CA . ARG A 1 96 ? 7.878 -7.983 -0.226 1.00 90.69 96 ARG A CA 1
ATOM 744 C C . ARG A 1 96 ? 7.879 -7.364 1.167 1.00 90.69 96 ARG A C 1
ATOM 746 O O . ARG A 1 96 ? 8.870 -7.450 1.881 1.00 90.69 96 ARG A O 1
ATOM 753 N N . LEU A 1 97 ? 6.727 -6.851 1.594 1.00 92.19 97 LEU A N 1
ATOM 754 C CA . LEU A 1 97 ? 6.461 -6.390 2.957 1.00 92.19 97 LEU A CA 1
ATOM 755 C C . LEU A 1 97 ? 5.433 -7.306 3.622 1.00 92.19 97 LEU A C 1
ATOM 757 O O . LEU A 1 97 ? 4.361 -7.558 3.073 1.00 92.19 97 LEU A O 1
ATOM 761 N N . LEU A 1 98 ? 5.748 -7.760 4.831 1.00 95.19 98 LEU A N 1
ATOM 762 C CA . LEU A 1 98 ? 4.795 -8.388 5.740 1.00 95.19 98 LEU A CA 1
ATOM 763 C C . LEU A 1 98 ? 4.650 -7.490 6.966 1.00 95.19 98 LEU A C 1
ATOM 765 O O . LEU A 1 98 ? 5.647 -7.162 7.613 1.00 95.19 98 LEU A O 1
ATOM 769 N N . ALA A 1 99 ? 3.425 -7.094 7.289 1.00 95.62 99 ALA A N 1
ATOM 770 C CA . ALA A 1 99 ? 3.121 -6.276 8.453 1.00 95.62 99 ALA A CA 1
ATOM 771 C C . ALA A 1 99 ? 1.888 -6.814 9.178 1.00 95.62 99 ALA A C 1
ATOM 773 O O . ALA A 1 99 ? 0.928 -7.240 8.548 1.00 95.62 99 ALA A O 1
ATOM 774 N N . THR A 1 100 ? 1.907 -6.760 10.504 1.00 96.69 100 THR A N 1
ATOM 775 C CA . THR A 1 100 ? 0.748 -7.089 11.334 1.00 96.69 100 THR A CA 1
ATOM 776 C C . THR A 1 100 ? 0.447 -5.903 12.221 1.00 96.69 100 THR A C 1
ATOM 778 O O . THR A 1 100 ? 1.354 -5.307 12.807 1.00 96.69 100 THR A O 1
ATOM 781 N N . PHE A 1 101 ? -0.832 -5.575 12.313 1.00 95.12 101 PHE A N 1
ATOM 782 C CA . PHE A 1 101 ? -1.350 -4.505 13.140 1.00 95.12 101 PHE A CA 1
ATOM 783 C C . PHE A 1 101 ? -2.370 -5.065 14.122 1.00 95.12 101 PHE A C 1
ATOM 785 O O . PHE A 1 101 ? -3.079 -6.013 13.792 1.00 95.12 101 PHE A O 1
ATOM 792 N N . SER A 1 102 ? -2.470 -4.455 15.295 1.00 95.56 102 SER A N 1
ATOM 793 C CA . SER A 1 102 ? -3.546 -4.699 16.250 1.00 95.56 102 SER A CA 1
ATOM 794 C C . SER A 1 102 ? -4.321 -3.416 16.518 1.00 95.56 102 SER A C 1
ATOM 796 O O . SER A 1 102 ? -3.771 -2.310 16.481 1.00 95.56 102 SER A O 1
ATOM 798 N N . PHE A 1 103 ? -5.611 -3.563 16.791 1.00 93.56 103 PHE A N 1
ATOM 799 C CA . PHE A 1 103 ? -6.490 -2.475 17.202 1.00 93.56 103 PHE A CA 1
ATOM 800 C C . PHE A 1 103 ? -7.364 -2.940 18.366 1.00 93.56 103 PHE A C 1
ATOM 802 O O . PHE A 1 103 ? -7.742 -4.107 18.460 1.00 93.56 103 PHE A O 1
ATOM 809 N N . GLN A 1 104 ? -7.669 -2.017 19.275 1.00 93.19 104 GLN A N 1
ATOM 810 C CA . GLN A 1 104 ? -8.464 -2.331 20.467 1.00 93.19 104 GLN A CA 1
ATOM 811 C C . GLN A 1 104 ? -9.965 -2.264 20.201 1.00 93.19 104 GLN A C 1
ATOM 813 O O . GLN A 1 104 ? -10.728 -2.967 20.852 1.00 93.19 104 GLN A O 1
ATOM 818 N N . ASN A 1 105 ? -10.390 -1.406 19.275 1.00 89.94 105 ASN A N 1
ATOM 819 C CA . ASN A 1 105 ? -11.793 -1.219 18.954 1.00 89.94 105 ASN A CA 1
ATOM 820 C C . ASN A 1 105 ? -11.943 -0.732 17.503 1.00 89.94 105 ASN A C 1
ATOM 822 O O . ASN A 1 105 ? -11.358 0.276 17.105 1.00 89.94 105 ASN A O 1
ATOM 826 N N . LEU A 1 106 ? -12.714 -1.469 16.707 1.00 85.25 106 LEU A N 1
ATOM 827 C CA . LEU A 1 106 ? -12.940 -1.184 15.292 1.00 85.25 106 LEU A CA 1
ATOM 828 C C . LEU A 1 106 ? -13.696 0.136 15.071 1.00 85.25 106 LEU A C 1
ATOM 830 O O . LEU A 1 106 ? -13.403 0.869 14.127 1.00 85.25 106 LEU A O 1
ATOM 834 N N . GLU A 1 107 ? -14.644 0.468 15.951 1.00 83.94 107 GLU A N 1
ATOM 835 C CA . GLU A 1 107 ? -15.408 1.714 15.865 1.00 83.94 107 GLU A CA 1
ATOM 836 C C . GLU A 1 107 ? -14.498 2.923 16.076 1.00 83.94 107 GLU A C 1
ATOM 838 O O . GLU A 1 107 ? -14.575 3.884 15.313 1.00 83.94 107 GLU A O 1
ATOM 843 N N . THR A 1 108 ? -13.592 2.880 17.058 1.00 86.06 108 THR A N 1
ATOM 844 C CA . THR A 1 108 ? -12.650 3.986 17.295 1.00 86.06 108 THR A CA 1
ATOM 845 C C . THR A 1 108 ? -11.594 4.088 16.198 1.00 86.06 108 THR A C 1
ATOM 847 O O . THR A 1 108 ? -11.193 5.200 15.848 1.00 86.06 108 THR A O 1
ATOM 850 N N . LEU A 1 109 ? -11.177 2.959 15.613 1.00 83.12 109 LEU A N 1
ATOM 851 C CA . LEU A 1 109 ? -10.272 2.935 14.464 1.00 83.12 109 LEU A CA 1
ATOM 852 C C . LEU A 1 109 ? -10.887 3.649 13.251 1.00 83.12 109 LEU A C 1
ATOM 854 O O . LEU A 1 109 ? -10.228 4.485 12.637 1.00 83.12 109 LEU A O 1
ATOM 858 N N . PHE A 1 110 ? -12.149 3.360 12.924 1.00 80.88 110 PHE A N 1
ATOM 859 C CA . PHE A 1 110 ? -12.827 3.965 11.770 1.00 80.88 110 PHE A CA 1
ATOM 860 C C . PHE A 1 110 ? -13.438 5.340 12.048 1.00 80.88 110 PHE A C 1
ATOM 862 O O . PHE A 1 110 ? -13.709 6.087 11.113 1.00 80.88 110 PHE A O 1
ATOM 869 N N . SER A 1 111 ? -13.594 5.715 13.316 1.00 79.38 111 SER A N 1
ATOM 870 C CA . SER A 1 111 ? -13.984 7.076 13.702 1.00 79.38 111 SER A CA 1
ATOM 871 C C . SER A 1 111 ? -12.832 8.084 13.599 1.00 79.38 111 SER A C 1
ATOM 873 O O . SER A 1 111 ? -13.068 9.283 13.752 1.00 79.38 111 SER A O 1
ATOM 875 N N . ASP A 1 112 ? -11.590 7.640 13.351 1.00 76.69 112 ASP A N 1
ATOM 876 C CA . ASP A 1 112 ? -10.466 8.549 13.111 1.00 76.69 112 ASP A CA 1
ATOM 877 C C . ASP A 1 112 ? -10.733 9.373 11.835 1.00 76.69 112 ASP A C 1
ATOM 879 O O . ASP A 1 112 ? -10.918 8.787 10.765 1.00 76.69 112 ASP A O 1
ATOM 883 N N . PRO A 1 113 ? -10.722 10.719 11.885 1.00 73.50 113 PRO A N 1
ATOM 884 C CA . PRO A 1 113 ? -10.929 11.563 10.706 1.00 73.50 113 PRO A CA 1
ATOM 885 C C . PRO A 1 113 ? -9.962 11.272 9.550 1.00 73.50 113 PRO A C 1
ATOM 887 O O . PRO A 1 113 ? -10.289 11.538 8.393 1.00 73.50 113 PRO A O 1
ATOM 890 N N . LYS A 1 114 ? -8.779 10.712 9.843 1.00 71.19 114 LYS A N 1
ATOM 891 C CA . LYS A 1 114 ? -7.796 10.268 8.848 1.00 71.19 114 LYS A CA 1
ATOM 892 C C . LYS A 1 114 ? -8.200 8.993 8.112 1.00 71.19 114 LYS A C 1
ATOM 894 O O . LYS A 1 114 ? -7.465 8.588 7.228 1.00 71.19 114 LYS A O 1
ATOM 899 N N . VAL A 1 115 ? -9.268 8.301 8.497 1.00 69.38 115 VAL A N 1
ATOM 900 C CA . VAL A 1 115 ? -9.678 7.025 7.878 1.00 69.38 115 VAL A CA 1
ATOM 901 C C . VAL A 1 115 ? -11.187 6.982 7.629 1.00 69.38 115 VAL A C 1
ATOM 903 O O . VAL A 1 115 ? -11.623 6.404 6.636 1.00 69.38 115 VAL A O 1
ATOM 906 N N . GLY A 1 116 ? -11.983 7.667 8.452 1.00 67.88 116 GLY A N 1
ATOM 907 C CA . GLY A 1 116 ? -13.447 7.666 8.412 1.00 67.88 116 GLY A CA 1
ATOM 908 C C . GLY A 1 116 ? -14.077 8.248 7.144 1.00 67.88 116 GLY A C 1
ATOM 909 O O . GLY A 1 116 ? -15.261 8.043 6.893 1.00 67.88 116 GLY A O 1
ATOM 910 N N . THR A 1 117 ? -13.308 8.946 6.301 1.00 73.00 117 THR A N 1
ATOM 911 C CA . THR A 1 117 ? -13.768 9.367 4.964 1.00 73.00 117 THR A CA 1
ATOM 912 C C . THR A 1 117 ? -13.650 8.255 3.917 1.00 73.00 117 THR A C 1
ATOM 914 O O . THR A 1 117 ? -14.353 8.286 2.905 1.00 73.00 117 THR A O 1
ATOM 917 N N . ALA A 1 118 ? -12.771 7.277 4.155 1.00 77.00 118 ALA A N 1
ATOM 918 C CA . ALA A 1 118 ? -12.480 6.159 3.266 1.00 77.00 118 ALA A CA 1
ATOM 919 C C . ALA A 1 118 ? -13.167 4.862 3.707 1.00 77.00 118 ALA A C 1
ATOM 921 O O . ALA A 1 118 ? -13.518 4.048 2.857 1.00 77.00 118 ALA A O 1
ATOM 922 N N . ILE A 1 119 ? -13.361 4.664 5.012 1.00 79.62 119 ILE A N 1
ATOM 923 C CA . ILE A 1 119 ? -13.927 3.441 5.581 1.00 79.62 119 ILE A CA 1
ATOM 924 C C . ILE A 1 119 ? -15.022 3.815 6.577 1.00 79.62 119 ILE A C 1
ATOM 926 O O . ILE A 1 119 ? -14.774 4.581 7.503 1.00 79.62 119 ILE A O 1
ATOM 930 N N . THR A 1 120 ? -16.222 3.262 6.408 1.00 79.50 120 THR A N 1
ATOM 931 C CA . THR A 1 120 ? -17.331 3.435 7.352 1.00 79.50 120 THR A CA 1
ATOM 932 C C . THR A 1 120 ? -17.831 2.089 7.856 1.00 79.50 120 THR A C 1
ATOM 934 O O . THR A 1 120 ? -17.845 1.101 7.124 1.00 79.50 120 THR A O 1
ATOM 937 N N . LEU A 1 121 ? -18.256 2.057 9.118 1.00 81.75 121 LEU A N 1
ATOM 938 C CA . LEU A 1 121 ? -18.917 0.910 9.731 1.00 81.75 121 LEU A CA 1
ATOM 939 C C . LEU A 1 121 ? -20.384 1.258 9.960 1.00 81.75 121 LEU A C 1
ATOM 941 O O . LEU A 1 121 ? -20.701 2.211 10.670 1.00 81.75 121 LEU A O 1
ATOM 945 N N . GLU A 1 122 ? -21.281 0.489 9.358 1.00 82.88 122 GLU A N 1
ATOM 946 C CA . GLU A 1 122 ? -22.719 0.591 9.582 1.00 82.88 122 GLU A CA 1
ATOM 947 C C . GLU A 1 122 ? -23.199 -0.621 10.371 1.00 82.88 122 GLU A C 1
ATOM 949 O O . GLU A 1 122 ? -22.985 -1.757 9.955 1.00 82.88 122 GLU A O 1
ATOM 954 N N . LYS A 1 123 ? -23.887 -0.378 11.490 1.00 81.75 123 LYS A N 1
ATOM 955 C CA . LYS A 1 123 ? -24.549 -1.421 12.279 1.00 81.75 123 LYS A CA 1
ATOM 956 C C . LYS A 1 123 ? -26.059 -1.287 12.116 1.00 81.75 123 LYS A C 1
ATOM 958 O O 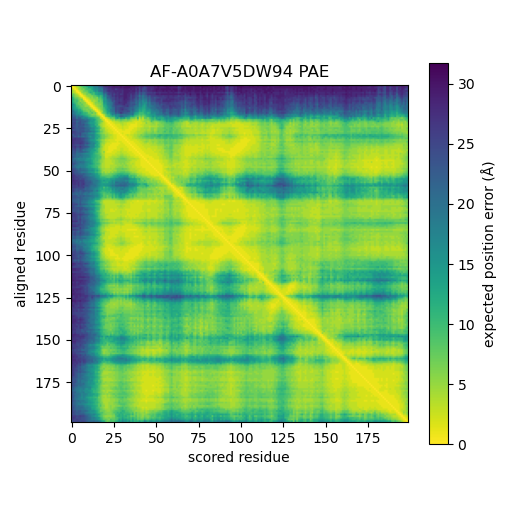. LYS A 1 123 ? -26.627 -0.259 12.487 1.00 81.75 123 LYS A O 1
ATOM 963 N N . LYS A 1 124 ? -26.726 -2.297 11.553 1.00 84.88 124 LYS A N 1
ATOM 964 C CA . LYS A 1 124 ? -28.193 -2.329 11.402 1.00 84.88 124 LYS A CA 1
ATOM 965 C C . LYS A 1 124 ? -28.731 -3.719 11.702 1.00 84.88 124 LYS A C 1
ATOM 967 O O . LYS A 1 124 ? -28.291 -4.686 11.108 1.00 84.88 124 LYS A O 1
ATOM 972 N N . MET A 1 125 ? -29.728 -3.799 12.587 1.00 79.25 125 MET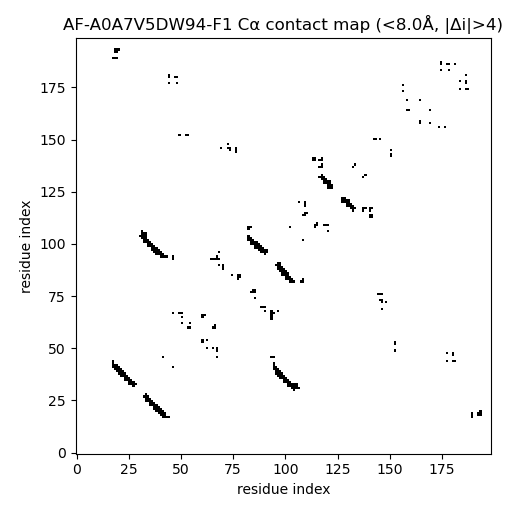 A N 1
ATOM 973 C CA . MET A 1 125 ? -30.484 -5.034 12.869 1.00 79.25 125 MET A CA 1
ATOM 974 C C . MET A 1 125 ? -29.611 -6.261 13.209 1.00 79.25 125 MET A C 1
ATOM 976 O O . MET A 1 125 ? -29.970 -7.383 12.877 1.00 79.25 125 MET A O 1
ATOM 980 N N . GLY A 1 126 ? -28.472 -6.053 13.878 1.00 80.12 126 GLY A N 1
ATOM 981 C CA . GLY A 1 126 ? -27.536 -7.129 14.228 1.00 80.12 126 GLY A CA 1
ATOM 982 C C . GLY A 1 126 ? -26.521 -7.489 13.136 1.00 80.12 126 GLY A C 1
ATOM 983 O O . GLY A 1 126 ? -25.668 -8.333 13.381 1.00 80.12 126 GLY A O 1
ATOM 984 N N . GLU A 1 127 ? -26.564 -6.836 11.972 1.00 80.38 127 GLU A N 1
ATOM 985 C CA . GLU A 1 127 ? -25.535 -6.934 10.935 1.00 80.38 127 GLU A CA 1
ATOM 986 C C . GLU A 1 127 ? -24.545 -5.768 11.039 1.00 80.38 127 GLU A C 1
ATOM 988 O O . GLU A 1 127 ? -24.935 -4.606 11.207 1.00 80.38 127 GLU A O 1
ATOM 993 N N . GLU A 1 128 ? -23.256 -6.081 10.900 1.00 79.62 128 GLU A N 1
ATOM 994 C CA . GLU A 1 128 ? -22.174 -5.105 10.789 1.00 79.62 128 GLU A CA 1
ATOM 995 C C . GLU A 1 128 ? -21.661 -5.084 9.347 1.00 79.62 128 GLU A C 1
ATOM 997 O O . GLU A 1 128 ? -21.233 -6.098 8.803 1.00 79.62 128 GLU A O 1
ATOM 1002 N N . THR A 1 129 ? -21.721 -3.920 8.705 1.00 82.31 129 THR A N 1
ATOM 1003 C CA . THR A 1 129 ? -21.268 -3.715 7.327 1.00 82.31 129 THR A CA 1
ATOM 1004 C C . THR A 1 129 ? -20.107 -2.734 7.308 1.00 82.31 129 THR A C 1
ATOM 1006 O O . THR A 1 129 ? -20.270 -1.571 7.677 1.00 82.31 129 THR A O 1
ATOM 1009 N N . ILE A 1 130 ? -18.951 -3.172 6.812 1.00 80.56 130 ILE A N 1
ATOM 1010 C CA . ILE A 1 130 ? -17.822 -2.288 6.507 1.00 80.56 130 ILE A CA 1
ATOM 1011 C C . ILE A 1 130 ? -17.962 -1.825 5.056 1.00 80.56 130 ILE A C 1
ATOM 1013 O O . ILE A 1 130 ? -18.012 -2.641 4.136 1.00 80.56 130 ILE A O 1
ATOM 1017 N N . ARG A 1 131 ? -18.017 -0.512 4.834 1.00 83.12 131 ARG A N 1
ATOM 1018 C CA . ARG A 1 131 ? -18.008 0.089 3.498 1.00 83.12 131 ARG A CA 1
ATOM 1019 C C . ARG A 1 131 ? -16.687 0.792 3.268 1.00 83.12 131 ARG A C 1
ATOM 1021 O O . ARG A 1 131 ? -16.332 1.712 3.996 1.00 83.12 131 ARG A O 1
ATOM 1028 N N . ILE A 1 132 ? -15.987 0.383 2.217 1.00 78.88 132 ILE A N 1
ATOM 1029 C CA . ILE A 1 132 ? -14.741 1.010 1.782 1.00 78.88 132 ILE A CA 1
ATOM 1030 C C . ILE A 1 132 ? -15.042 1.821 0.523 1.00 78.88 132 ILE A C 1
ATOM 1032 O O . ILE A 1 132 ? -15.466 1.280 -0.498 1.00 78.88 132 ILE A O 1
ATOM 1036 N N . ARG A 1 133 ? -14.824 3.133 0.586 1.00 83.19 133 ARG A N 1
ATOM 1037 C CA . ARG A 1 133 ? -14.921 4.042 -0.554 1.00 83.19 133 ARG A CA 1
ATOM 1038 C C . ARG A 1 133 ? -13.524 4.293 -1.100 1.00 83.19 133 ARG A C 1
ATOM 1040 O O . ARG A 1 133 ? -12.717 4.963 -0.462 1.00 83.19 133 ARG A O 1
ATOM 1047 N N . LEU A 1 134 ? -13.260 3.820 -2.313 1.00 76.69 134 LEU A N 1
ATOM 1048 C CA . LEU A 1 134 ? -12.015 4.085 -3.034 1.00 76.69 134 LEU A CA 1
ATOM 1049 C C . LEU A 1 134 ? -12.274 5.087 -4.157 1.00 76.69 134 LEU A C 1
ATOM 1051 O O . LEU A 1 134 ? -12.928 4.785 -5.151 1.00 76.69 134 LEU A O 1
ATOM 1055 N N . ASN A 1 135 ? -11.779 6.305 -3.980 1.00 78.81 135 ASN A N 1
ATOM 1056 C CA . ASN A 1 135 ? -11.740 7.337 -5.002 1.00 78.81 135 ASN A CA 1
ATOM 1057 C C . ASN A 1 135 ? -10.461 8.174 -4.839 1.00 78.81 135 ASN A C 1
ATOM 1059 O O . ASN A 1 135 ? -9.635 7.900 -3.972 1.00 78.81 135 ASN A O 1
ATOM 1063 N N . ARG A 1 136 ? -10.280 9.194 -5.683 1.00 75.81 136 ARG A N 1
ATOM 1064 C CA . ARG A 1 136 ? -9.083 10.045 -5.642 1.00 75.81 136 ARG A CA 1
ATOM 1065 C C . ARG A 1 136 ? -8.864 10.692 -4.269 1.00 75.81 136 ARG A C 1
ATOM 1067 O O . ARG A 1 136 ? -7.728 10.739 -3.807 1.00 75.81 136 ARG A O 1
ATOM 1074 N N . ASP A 1 137 ? -9.927 11.158 -3.622 1.00 77.12 137 ASP A N 1
ATOM 1075 C CA . ASP A 1 137 ? -9.833 11.849 -2.334 1.00 77.12 137 ASP A CA 1
ATOM 1076 C C . ASP A 1 137 ? -9.488 10.873 -1.205 1.00 77.12 137 ASP A C 1
ATOM 1078 O O . ASP A 1 137 ? -8.585 11.133 -0.413 1.00 77.12 137 ASP A O 1
ATOM 1082 N N . THR A 1 138 ? -10.143 9.711 -1.171 1.00 78.69 138 THR A N 1
ATOM 1083 C CA . THR A 1 138 ? -9.910 8.698 -0.137 1.00 78.69 138 THR A CA 1
ATOM 1084 C C . THR A 1 138 ? -8.584 7.970 -0.326 1.00 78.69 138 THR A C 1
ATOM 1086 O O . THR A 1 138 ? -7.973 7.547 0.653 1.00 78.69 138 THR A O 1
ATOM 1089 N N . LEU A 1 139 ? -8.071 7.885 -1.556 1.00 77.19 139 LEU A N 1
ATOM 1090 C CA . LEU A 1 139 ? -6.741 7.345 -1.819 1.00 77.19 139 LEU A CA 1
ATOM 1091 C C . LEU A 1 139 ? -5.650 8.208 -1.173 1.00 77.19 139 LEU A C 1
ATOM 1093 O O . LEU A 1 139 ? -4.728 7.658 -0.583 1.00 77.19 139 LEU A O 1
ATOM 1097 N N . LYS A 1 140 ? -5.770 9.544 -1.202 1.00 76.12 140 LYS A N 1
ATOM 1098 C CA . LYS A 1 140 ? -4.834 10.437 -0.489 1.00 76.12 140 LYS A CA 1
ATOM 1099 C C . LYS A 1 140 ? -4.840 10.170 1.011 1.00 76.12 140 LYS A C 1
ATOM 1101 O O . LYS A 1 140 ? -3.786 10.124 1.635 1.00 76.12 140 LYS A O 1
ATOM 1106 N N . THR A 1 141 ? -6.029 9.977 1.568 1.00 76.56 141 THR A N 1
ATOM 1107 C CA . THR A 1 141 ? -6.242 9.654 2.977 1.00 76.56 141 THR A CA 1
ATOM 1108 C C . THR A 1 141 ? -5.579 8.326 3.358 1.00 76.56 141 THR A C 1
ATOM 1110 O O . THR A 1 141 ? -4.827 8.274 4.327 1.00 76.56 141 THR A O 1
ATOM 1113 N N . ILE A 1 142 ? -5.760 7.280 2.547 1.00 75.38 142 ILE A N 1
ATOM 1114 C CA . ILE A 1 142 ? -5.105 5.977 2.741 1.00 75.38 142 ILE A CA 1
ATOM 1115 C C . ILE A 1 142 ? -3.579 6.111 2.620 1.00 75.38 142 ILE A C 1
ATOM 1117 O O . ILE A 1 142 ? -2.835 5.602 3.456 1.00 75.38 142 ILE A O 1
ATOM 1121 N N . LEU A 1 143 ? -3.095 6.842 1.614 1.00 75.44 143 LEU A N 1
ATOM 1122 C CA . LEU A 1 143 ? -1.666 7.048 1.377 1.00 75.44 143 LEU A CA 1
ATOM 1123 C C . LEU A 1 143 ? -0.990 7.925 2.446 1.00 75.44 143 LEU A C 1
ATOM 1125 O O . LEU A 1 143 ? 0.215 7.800 2.650 1.00 75.44 143 LEU A O 1
ATOM 1129 N N . ALA A 1 144 ? -1.738 8.750 3.185 1.00 73.00 144 ALA A N 1
ATOM 1130 C CA . ALA A 1 144 ? -1.229 9.512 4.332 1.00 73.00 144 ALA A CA 1
ATOM 1131 C C . ALA A 1 144 ? -0.876 8.630 5.552 1.00 73.00 144 ALA A C 1
ATOM 1133 O O . ALA A 1 144 ? -0.265 9.093 6.524 1.00 73.00 144 ALA A O 1
ATOM 1134 N N . LEU A 1 145 ? -1.257 7.349 5.526 1.00 70.50 145 LEU A N 1
ATOM 1135 C CA . LEU A 1 145 ? -0.794 6.358 6.497 1.00 70.50 145 LEU A CA 1
ATOM 1136 C C . LEU A 1 145 ? 0.605 5.827 6.156 1.00 70.50 145 LEU A C 1
ATOM 1138 O O . LEU A 1 145 ? 1.287 5.307 7.040 1.00 70.50 145 LEU A O 1
ATOM 1142 N N . ALA A 1 146 ? 1.053 5.974 4.905 1.00 70.69 146 ALA A N 1
ATOM 1143 C CA . ALA A 1 146 ? 2.398 5.587 4.506 1.00 70.69 146 ALA A CA 1
ATOM 1144 C C . ALA A 1 146 ? 3.454 6.524 5.130 1.00 70.69 146 ALA A C 1
ATOM 1146 O O . ALA A 1 146 ? 3.160 7.687 5.421 1.00 70.69 146 ALA A O 1
ATOM 1147 N N . PRO A 1 147 ? 4.696 6.049 5.336 1.00 71.19 147 PRO A N 1
ATOM 1148 C CA . PRO A 1 147 ? 5.798 6.906 5.762 1.00 71.19 147 PRO A CA 1
ATOM 1149 C C . PRO A 1 147 ? 6.043 8.070 4.789 1.00 71.19 147 PRO A C 1
ATOM 1151 O O . PRO A 1 147 ? 6.022 7.881 3.571 1.00 71.19 147 PRO A O 1
ATOM 1154 N N . ASP A 1 148 ? 6.354 9.258 5.320 1.00 70.81 148 ASP A N 1
ATOM 1155 C CA . ASP A 1 148 ? 6.576 10.477 4.522 1.00 70.81 148 ASP A CA 1
ATOM 1156 C C . ASP A 1 148 ? 7.704 10.307 3.490 1.00 70.81 148 ASP A C 1
ATOM 1158 O O . ASP A 1 148 ? 7.613 10.832 2.379 1.00 70.81 148 ASP A O 1
ATOM 1162 N N . SER A 1 149 ? 8.729 9.511 3.815 1.00 61.62 149 SER A N 1
ATOM 1163 C CA . SER A 1 149 ? 9.853 9.186 2.924 1.00 61.62 149 SER A CA 1
ATOM 1164 C C . SER A 1 149 ? 9.426 8.468 1.642 1.00 61.62 149 SER A C 1
ATOM 1166 O O . SER A 1 149 ? 10.093 8.589 0.619 1.00 61.62 149 SER A O 1
ATOM 1168 N N . GLN A 1 150 ? 8.294 7.765 1.668 1.00 65.62 150 GLN A N 1
ATOM 1169 C CA . GLN A 1 150 ? 7.744 7.052 0.514 1.00 65.62 150 GLN A CA 1
ATOM 1170 C C . GLN A 1 150 ? 6.663 7.873 -0.202 1.00 65.62 150 GLN A C 1
ATOM 1172 O O . GLN A 1 150 ? 6.199 7.482 -1.272 1.00 65.62 150 GLN A O 1
ATOM 1177 N N . SER A 1 151 ? 6.289 9.034 0.354 1.00 66.31 151 SER A N 1
ATOM 1178 C CA . SER A 1 151 ? 5.130 9.798 -0.103 1.00 66.31 151 SER A CA 1
ATOM 1179 C C . SER A 1 151 ? 5.249 10.383 -1.503 1.00 66.31 151 SER A C 1
ATOM 1181 O O . SER A 1 151 ? 4.273 10.454 -2.248 1.00 66.31 151 SER A O 1
ATOM 1183 N N . ASN A 1 152 ? 6.463 10.761 -1.887 1.00 70.81 152 ASN A N 1
ATOM 1184 C CA . ASN A 1 152 ? 6.728 11.339 -3.196 1.00 70.81 152 ASN A CA 1
ATOM 1185 C C . ASN A 1 152 ? 6.827 10.275 -4.294 1.00 70.81 152 ASN A C 1
ATOM 1187 O O . ASN A 1 152 ? 6.468 10.558 -5.433 1.00 70.81 152 ASN A O 1
ATOM 1191 N N . LEU A 1 153 ? 7.253 9.055 -3.951 1.00 72.12 153 LEU A N 1
ATOM 1192 C CA . LEU A 1 153 ? 7.463 7.977 -4.919 1.00 72.12 153 LEU A CA 1
ATOM 1193 C C . LEU A 1 153 ? 6.141 7.523 -5.541 1.00 72.12 153 LEU A C 1
ATOM 1195 O O . LEU A 1 153 ? 6.008 7.504 -6.761 1.00 72.12 153 LEU A O 1
ATOM 1199 N N . TYR A 1 154 ? 5.124 7.232 -4.725 1.00 72.88 154 TYR A N 1
ATOM 1200 C CA . TYR A 1 154 ? 3.841 6.773 -5.263 1.00 72.88 154 TYR A CA 1
ATOM 1201 C C . TYR A 1 154 ? 3.071 7.875 -6.002 1.00 72.88 154 TYR A C 1
ATOM 1203 O O . TYR A 1 154 ? 2.300 7.570 -6.909 1.00 72.88 154 TYR A O 1
ATOM 1211 N N . ARG A 1 155 ? 3.279 9.157 -5.660 1.00 76.19 155 ARG A N 1
ATOM 1212 C CA . ARG A 1 155 ? 2.582 10.287 -6.303 1.00 76.19 155 ARG A CA 1
ATOM 1213 C C . ARG A 1 155 ? 2.899 10.412 -7.787 1.00 76.19 155 ARG A C 1
ATOM 1215 O O . ARG A 1 155 ? 2.037 10.874 -8.525 1.00 76.19 155 ARG A O 1
ATOM 1222 N N . MET A 1 156 ? 4.089 9.997 -8.217 1.00 80.12 156 MET A N 1
ATOM 1223 C CA . MET A 1 156 ? 4.501 10.081 -9.622 1.00 80.12 156 MET A CA 1
ATOM 1224 C C . MET A 1 156 ? 3.673 9.189 -10.541 1.00 80.12 156 MET A C 1
ATOM 1226 O O . MET A 1 156 ? 3.469 9.530 -11.701 1.00 80.12 156 MET A O 1
ATOM 1230 N N . LEU A 1 157 ? 3.177 8.071 -10.012 1.00 85.31 157 LEU A N 1
ATOM 1231 C CA . LEU A 1 157 ? 2.337 7.158 -10.769 1.00 85.31 157 LEU A CA 1
ATOM 1232 C C . LEU A 1 157 ? 0.854 7.480 -10.630 1.00 85.31 157 LEU A C 1
ATOM 1234 O O . LEU A 1 157 ? 0.082 6.891 -11.361 1.00 85.31 157 LEU A O 1
ATOM 1238 N N . LEU A 1 158 ? 0.429 8.383 -9.737 1.00 85.19 158 LEU A N 1
ATOM 1239 C CA . LEU A 1 158 ? -0.986 8.733 -9.587 1.00 85.19 158 LEU A CA 1
ATOM 1240 C C . LEU A 1 158 ? -1.480 9.618 -10.741 1.00 85.19 158 LEU A C 1
ATOM 1242 O O . LEU A 1 158 ? -0.727 10.435 -11.272 1.00 85.19 158 LEU A O 1
ATOM 1246 N N . PRO A 1 159 ? -2.775 9.536 -11.101 1.00 84.62 159 PRO A N 1
ATOM 1247 C CA . PRO A 1 159 ? -3.327 10.406 -12.126 1.00 84.62 159 PRO A CA 1
ATOM 1248 C C . PRO A 1 159 ? -3.275 11.875 -11.666 1.00 84.62 159 PRO A C 1
ATOM 1250 O O . PRO A 1 159 ? -3.540 12.158 -10.492 1.00 84.62 159 PRO A O 1
ATOM 1253 N N . PRO A 1 160 ? -3.017 12.830 -12.578 1.00 82.12 160 PRO A N 1
ATOM 1254 C CA . PRO A 1 160 ? -2.838 14.236 -12.232 1.00 82.12 160 PRO A CA 1
ATOM 1255 C C . PRO A 1 160 ? -4.073 14.826 -11.541 1.00 82.12 160 PRO A C 1
ATOM 1257 O O . PRO A 1 160 ? -5.210 14.646 -11.990 1.00 82.12 160 PRO A O 1
ATOM 1260 N N . GLU A 1 161 ? -3.851 15.575 -10.457 1.00 77.50 161 GLU A N 1
ATOM 1261 C CA . GLU A 1 161 ? -4.933 16.092 -9.608 1.00 77.50 161 GLU A CA 1
ATOM 1262 C C . GLU A 1 161 ? -5.798 17.145 -10.314 1.00 77.50 161 GLU A C 1
ATOM 1264 O O . GLU A 1 161 ? -7.019 17.130 -10.179 1.00 77.50 161 GLU A O 1
ATOM 1269 N N . ASN A 1 162 ? -5.175 17.997 -11.131 1.00 80.62 162 ASN A N 1
ATOM 1270 C CA . ASN A 1 162 ? -5.812 19.176 -11.728 1.00 80.62 162 ASN A CA 1
ATOM 1271 C C . ASN A 1 162 ? -6.343 18.941 -13.150 1.00 80.62 162 ASN A C 1
ATOM 1273 O O . ASN A 1 162 ? -6.708 19.891 -13.839 1.00 80.62 162 ASN A O 1
ATOM 1277 N N . LYS A 1 163 ? -6.360 17.689 -13.619 1.00 81.31 163 LYS A N 1
ATOM 1278 C CA . LYS A 1 163 ? -6.815 17.341 -14.966 1.00 81.31 163 LYS A CA 1
ATOM 1279 C C . LYS A 1 163 ? -7.729 16.121 -14.913 1.00 81.31 163 LYS A C 1
ATOM 1281 O O . LYS A 1 163 ? -7.368 15.086 -14.351 1.00 81.31 163 LYS A O 1
ATOM 1286 N N . ALA A 1 164 ? -8.914 16.247 -15.509 1.00 83.25 164 ALA A N 1
ATOM 1287 C CA . ALA A 1 164 ? -9.763 15.097 -15.781 1.00 83.25 164 ALA A CA 1
ATOM 1288 C C . ALA A 1 164 ? -9.073 14.229 -16.839 1.00 83.25 164 ALA A C 1
ATOM 1290 O O . ALA A 1 164 ? -8.706 14.723 -17.904 1.00 83.25 164 ALA A O 1
ATOM 1291 N N . ILE A 1 165 ? -8.867 12.955 -16.522 1.00 88.19 165 ILE A N 1
ATOM 1292 C CA . ILE A 1 165 ? -8.211 11.987 -17.395 1.00 88.19 165 ILE A CA 1
ATOM 1293 C C . ILE A 1 165 ? -9.072 10.730 -17.462 1.00 88.19 165 ILE A C 1
ATOM 1295 O O . ILE A 1 165 ? -9.596 10.273 -16.444 1.00 88.19 165 ILE A O 1
ATOM 1299 N N . SER A 1 166 ? -9.257 10.191 -18.665 1.00 90.88 166 SER A N 1
ATOM 1300 C CA . SER A 1 166 ? -9.960 8.917 -18.829 1.00 90.88 166 SER A CA 1
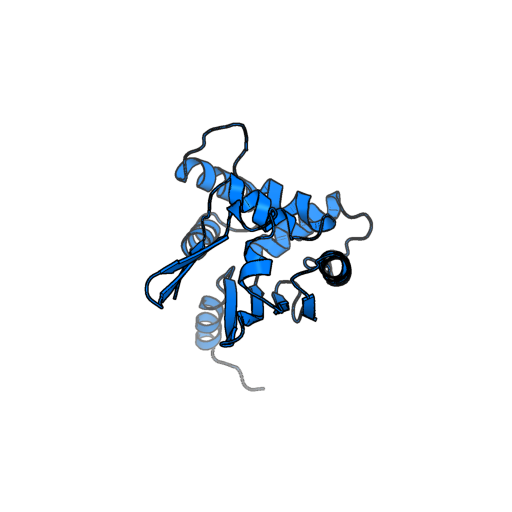ATOM 1301 C C . SER A 1 166 ? -9.081 7.752 -18.365 1.00 90.88 166 SER A C 1
ATOM 1303 O O . SER A 1 166 ? -7.855 7.845 -18.387 1.00 90.88 166 SER A O 1
ATOM 1305 N N . ALA A 1 167 ? -9.688 6.622 -17.993 1.00 88.25 167 ALA A N 1
ATOM 1306 C CA . ALA A 1 167 ? -8.930 5.425 -17.618 1.00 88.25 167 ALA A CA 1
ATOM 1307 C C . ALA A 1 167 ? -7.977 4.964 -18.738 1.00 88.25 167 ALA A C 1
ATOM 1309 O O . ALA A 1 167 ? -6.835 4.606 -18.467 1.00 88.25 167 ALA A O 1
ATOM 1310 N N . ALA A 1 168 ? -8.418 5.036 -19.999 1.00 91.38 168 ALA A N 1
ATOM 1311 C CA . ALA A 1 168 ? -7.603 4.671 -21.156 1.00 91.38 168 ALA A CA 1
ATOM 1312 C C . ALA A 1 168 ? -6.417 5.627 -21.366 1.00 91.38 168 ALA A C 1
ATOM 1314 O O . ALA A 1 168 ? -5.313 5.183 -21.667 1.00 91.38 168 ALA A O 1
ATOM 1315 N N . GLU A 1 169 ? -6.624 6.934 -21.191 1.00 92.19 169 GLU A N 1
ATOM 1316 C CA . GLU A 1 169 ? -5.547 7.926 -21.301 1.00 92.19 169 GLU A CA 1
ATOM 1317 C C . GLU A 1 169 ? -4.536 7.778 -20.159 1.00 92.19 169 GLU A C 1
ATOM 1319 O O . GLU A 1 169 ? -3.333 7.798 -20.400 1.00 92.19 169 GLU A O 1
ATOM 1324 N N . TYR A 1 170 ? -5.005 7.542 -18.934 1.00 91.06 170 TYR A N 1
ATOM 1325 C CA . TYR A 1 170 ? -4.131 7.284 -17.793 1.00 91.06 170 TYR A CA 1
ATOM 1326 C C . TYR A 1 170 ? -3.333 5.986 -17.960 1.00 91.06 170 TYR A C 1
ATOM 1328 O O . TYR A 1 170 ? -2.140 5.960 -17.678 1.00 91.06 170 TYR A O 1
ATOM 1336 N N . ARG A 1 171 ? -3.941 4.930 -18.511 1.00 91.50 171 ARG A N 1
ATOM 1337 C CA . ARG A 1 171 ? -3.222 3.693 -18.841 1.00 91.50 171 ARG A CA 1
ATOM 1338 C C . ARG A 1 171 ? -2.088 3.946 -19.834 1.00 91.50 171 ARG A C 1
ATOM 1340 O O . ARG A 1 171 ? -0.988 3.463 -19.609 1.00 91.50 171 ARG A O 1
ATOM 1347 N N . LYS A 1 172 ? -2.316 4.754 -20.874 1.00 92.38 172 LYS A N 1
ATOM 1348 C CA . LYS A 1 172 ? -1.250 5.160 -21.809 1.00 92.38 172 LYS A CA 1
ATOM 1349 C C . LYS A 1 172 ? -0.135 5.944 -21.117 1.00 92.38 172 LYS A C 1
ATOM 1351 O O . LYS A 1 172 ? 1.028 5.736 -21.435 1.00 92.38 172 LYS A O 1
ATOM 1356 N N . GLN A 1 173 ? -0.473 6.815 -20.163 1.00 92.25 173 GLN A N 1
ATOM 1357 C CA . GLN A 1 173 ? 0.534 7.521 -19.363 1.00 92.25 173 GLN A CA 1
ATOM 1358 C C . GLN A 1 173 ? 1.368 6.562 -18.515 1.00 92.25 173 GLN A C 1
ATOM 1360 O O . GLN A 1 173 ? 2.57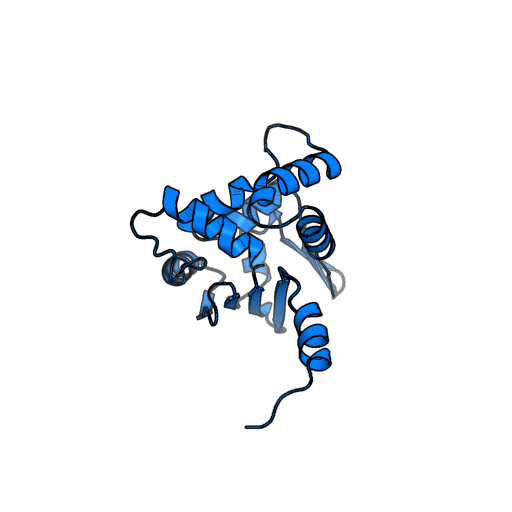5 6.743 -18.431 1.00 92.25 173 GLN A O 1
ATOM 1365 N N . LEU A 1 174 ? 0.745 5.543 -17.917 1.00 91.62 174 LEU A N 1
ATOM 1366 C CA . LEU A 1 174 ? 1.463 4.521 -17.156 1.00 91.62 174 LEU A CA 1
ATOM 1367 C C . LEU A 1 174 ? 2.364 3.662 -18.047 1.00 91.62 174 LEU A C 1
ATOM 1369 O O . LEU A 1 174 ? 3.478 3.364 -17.634 1.00 91.62 174 LEU A O 1
ATOM 1373 N N . VAL A 1 175 ? 1.907 3.289 -19.250 1.00 93.50 175 VAL A N 1
ATOM 1374 C CA . VAL A 1 175 ? 2.745 2.587 -20.238 1.00 93.50 175 VAL A CA 1
ATOM 1375 C C . VAL A 1 175 ? 3.971 3.431 -20.560 1.00 93.50 175 VAL A C 1
ATOM 1377 O O . VAL A 1 175 ? 5.086 2.970 -20.366 1.00 93.50 175 VAL A O 1
ATOM 1380 N N . TRP A 1 176 ? 3.763 4.690 -20.947 1.00 92.19 176 TRP A N 1
ATOM 1381 C CA . TRP A 1 176 ? 4.851 5.608 -21.270 1.00 92.19 176 TRP A CA 1
ATOM 1382 C C . TRP A 1 176 ? 5.814 5.826 -20.092 1.00 92.19 176 TRP A C 1
ATOM 1384 O O . TRP A 1 176 ? 7.024 5.782 -20.260 1.00 92.19 176 TRP A O 1
ATOM 1394 N N . ALA A 1 177 ? 5.298 6.003 -18.873 1.00 90.00 177 ALA A N 1
ATOM 1395 C CA . ALA A 1 177 ? 6.129 6.212 -17.687 1.00 90.00 177 ALA A CA 1
ATOM 1396 C C . ALA A 1 177 ? 6.964 4.979 -17.294 1.00 90.00 177 ALA A C 1
ATOM 1398 O O . ALA A 1 177 ? 7.937 5.116 -16.553 1.00 90.00 177 ALA A O 1
ATOM 1399 N N . LEU A 1 178 ? 6.565 3.783 -17.740 1.00 92.12 178 LEU A N 1
ATOM 1400 C CA . LEU A 1 178 ? 7.184 2.513 -17.362 1.00 92.12 178 LEU A CA 1
ATOM 1401 C C . LEU A 1 178 ? 7.842 1.774 -18.544 1.00 92.12 178 LEU A C 1
ATOM 1403 O O . LEU A 1 178 ? 8.348 0.669 -18.343 1.00 92.12 178 LEU A O 1
ATOM 1407 N N . GLU A 1 179 ? 7.875 2.364 -19.744 1.00 92.56 179 GLU A N 1
ATOM 1408 C CA . GLU A 1 179 ? 8.334 1.710 -20.984 1.00 92.56 179 GLU A CA 1
ATOM 1409 C C . GLU A 1 179 ? 9.813 1.293 -20.946 1.00 92.56 179 GLU A C 1
ATOM 1411 O O . GLU A 1 179 ? 10.203 0.297 -21.551 1.00 92.56 179 GLU A O 1
ATOM 1416 N N . GLU A 1 180 ? 10.636 1.993 -20.162 1.00 92.50 180 GLU A N 1
ATOM 1417 C CA . GLU A 1 180 ? 12.047 1.644 -19.946 1.00 92.50 180 GLU A CA 1
ATOM 1418 C C . GLU A 1 180 ? 12.226 0.381 -19.082 1.00 92.50 180 GLU A C 1
ATOM 1420 O O . GLU A 1 180 ? 13.295 -0.233 -19.072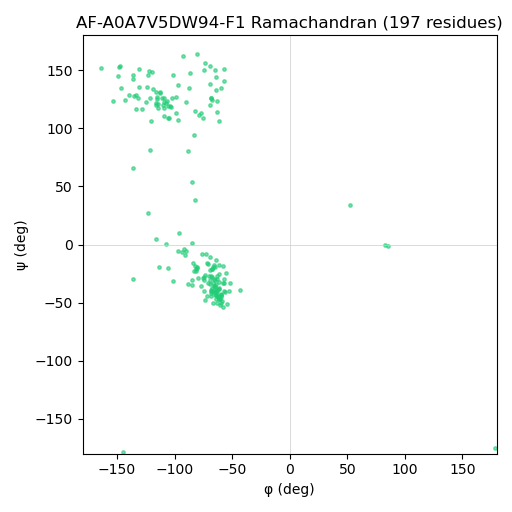 1.00 92.50 180 GLU A O 1
ATOM 1425 N N . TYR A 1 181 ? 11.183 -0.034 -18.357 1.00 90.50 181 TYR A N 1
ATOM 1426 C CA . TYR A 1 181 ? 11.257 -1.095 -17.352 1.00 90.50 181 TYR A CA 1
ATOM 1427 C C . TYR A 1 181 ? 10.630 -2.409 -17.805 1.00 90.50 181 TYR A C 1
ATOM 1429 O O . TYR A 1 181 ? 10.929 -3.443 -17.198 1.00 90.50 181 TYR A O 1
ATOM 1437 N N . ALA A 1 182 ? 9.757 -2.386 -18.813 1.00 91.44 182 ALA A N 1
ATOM 1438 C CA . ALA A 1 182 ? 9.151 -3.566 -19.420 1.00 91.44 182 ALA A CA 1
ATOM 1439 C C . ALA A 1 182 ? 8.511 -3.230 -20.782 1.00 91.44 182 ALA A C 1
ATOM 1441 O O . ALA A 1 182 ? 8.046 -2.105 -20.966 1.00 91.44 182 ALA A O 1
ATOM 1442 N N . PRO A 1 183 ? 8.424 -4.203 -21.712 1.00 93.12 183 PRO A N 1
ATOM 1443 C CA . PRO A 1 183 ? 7.650 -4.054 -22.944 1.00 93.12 183 PRO A CA 1
ATOM 1444 C C . PRO A 1 183 ? 6.180 -3.720 -22.666 1.00 93.12 183 PRO A C 1
ATOM 1446 O O . PRO A 1 183 ? 5.620 -4.162 -21.657 1.00 93.12 183 PRO A O 1
ATOM 1449 N N . GLU A 1 184 ? 5.535 -3.000 -23.587 1.00 92.88 184 GLU A N 1
ATOM 1450 C CA . GLU A 1 184 ? 4.129 -2.587 -23.465 1.00 92.88 184 GLU A CA 1
ATOM 1451 C C . GLU A 1 184 ? 3.202 -3.778 -23.183 1.00 92.88 184 GLU A C 1
ATOM 1453 O O . GLU A 1 184 ? 2.332 -3.688 -22.318 1.00 92.88 184 GLU A O 1
ATOM 1458 N N . GLU A 1 185 ? 3.431 -4.933 -23.812 1.00 90.62 185 GLU A N 1
ATOM 1459 C CA . GLU A 1 185 ? 2.613 -6.129 -23.597 1.00 90.62 185 GLU A CA 1
ATOM 1460 C C . GLU A 1 185 ? 2.716 -6.670 -22.160 1.00 90.62 185 GLU A C 1
ATOM 1462 O O . GLU A 1 185 ? 1.737 -7.171 -21.597 1.00 90.62 185 GLU A O 1
ATOM 1467 N N . GLU A 1 186 ? 3.897 -6.574 -21.545 1.00 89.69 186 GLU A N 1
ATOM 1468 C CA . GLU A 1 186 ? 4.127 -7.003 -20.163 1.00 89.69 186 GLU A CA 1
ATOM 1469 C C . GLU A 1 186 ? 3.517 -6.008 -19.165 1.00 89.69 186 GLU A C 1
ATOM 1471 O O . GLU A 1 186 ? 2.888 -6.426 -18.184 1.00 89.69 186 GLU A O 1
ATOM 1476 N N . LEU A 1 187 ? 3.640 -4.703 -19.437 1.00 89.81 187 LEU A N 1
ATOM 1477 C CA . LEU A 1 187 ? 2.994 -3.636 -18.664 1.00 89.81 187 LEU A CA 1
ATOM 1478 C C . LEU A 1 187 ? 1.475 -3.797 -18.669 1.00 89.81 187 LEU A C 1
ATOM 1480 O O . LEU A 1 187 ? 0.835 -3.826 -17.616 1.00 89.81 187 LEU A O 1
ATOM 1484 N N . ASP A 1 188 ? 0.910 -4.010 -19.849 1.00 89.19 188 ASP A N 1
ATOM 1485 C CA . ASP A 1 188 ? -0.510 -4.226 -20.057 1.00 89.19 188 ASP A CA 1
ATOM 1486 C C . ASP A 1 188 ? -1.033 -5.442 -19.294 1.00 89.19 188 ASP A C 1
ATOM 1488 O O . ASP A 1 188 ? -2.055 -5.362 -18.602 1.00 89.19 188 ASP A O 1
ATOM 1492 N N . ALA A 1 189 ? -0.300 -6.555 -19.357 1.00 86.62 189 ALA A N 1
ATOM 1493 C CA . ALA A 1 189 ? -0.624 -7.754 -18.597 1.00 86.62 189 ALA A CA 1
ATOM 1494 C C . ALA A 1 189 ? -0.529 -7.532 -17.076 1.00 86.62 189 ALA A C 1
ATOM 1496 O O . ALA A 1 189 ? -1.300 -8.131 -16.322 1.00 86.62 189 ALA A O 1
ATOM 1497 N N . SER A 1 190 ? 0.405 -6.695 -16.615 1.00 84.50 190 SER A N 1
ATOM 1498 C CA . SER A 1 190 ? 0.556 -6.326 -15.202 1.00 84.50 190 SER A CA 1
ATOM 1499 C C . SER A 1 190 ? -0.619 -5.475 -14.711 1.00 84.50 190 SER A C 1
ATOM 1501 O O . SER A 1 190 ? -1.196 -5.764 -13.657 1.00 84.50 190 SER A O 1
ATOM 1503 N N . PHE A 1 191 ? -1.050 -4.481 -15.494 1.00 85.88 191 PHE A N 1
ATOM 1504 C CA . PHE A 1 191 ? -2.198 -3.634 -15.156 1.00 85.88 191 PHE A CA 1
ATOM 1505 C C . PHE A 1 191 ? -3.505 -4.428 -15.097 1.00 85.88 191 PHE A C 1
ATOM 1507 O O . PHE A 1 191 ? -4.279 -4.261 -14.157 1.00 85.88 191 PHE A O 1
ATOM 1514 N N . GLU A 1 192 ? -3.727 -5.353 -16.034 1.00 83.06 192 GLU A N 1
ATOM 1515 C CA . GLU A 1 192 ? -4.926 -6.203 -16.032 1.00 83.06 192 GLU A CA 1
ATOM 1516 C C . GLU A 1 192 ? -5.004 -7.142 -14.822 1.00 83.06 192 GLU A C 1
ATOM 1518 O O . GLU A 1 192 ? -6.101 -7.465 -14.359 1.00 83.06 192 GLU A O 1
ATOM 1523 N N . LYS A 1 193 ? -3.852 -7.572 -14.298 1.00 78.62 193 LYS A N 1
ATOM 1524 C CA . LYS A 1 193 ? -3.753 -8.402 -13.087 1.00 78.62 193 LYS A CA 1
ATOM 1525 C C . LYS A 1 193 ? -3.824 -7.582 -11.797 1.00 78.62 193 LYS A C 1
ATOM 1527 O O . LYS A 1 193 ? -4.125 -8.141 -10.748 1.00 78.62 193 LYS A O 1
ATOM 1532 N N . SER A 1 194 ? -3.579 -6.275 -11.865 1.00 73.44 194 SER A N 1
ATOM 1533 C CA . SER A 1 194 ? -3.586 -5.353 -10.722 1.00 73.44 194 SER A CA 1
ATOM 1534 C C . SER A 1 194 ? -5.002 -4.852 -10.409 1.00 73.44 194 SER A C 1
ATOM 1536 O O . SER A 1 194 ? -5.261 -3.650 -10.364 1.00 73.44 194 SER A O 1
ATOM 1538 N N . LYS A 1 195 ? -5.942 -5.786 -10.220 1.00 71.69 195 LYS A N 1
ATOM 1539 C CA . LYS A 1 195 ? -7.342 -5.500 -9.875 1.00 71.69 195 LYS A CA 1
ATOM 1540 C C . LYS A 1 195 ? -7.578 -5.719 -8.384 1.00 71.69 195 LYS A C 1
ATOM 1542 O O . LYS A 1 195 ? -6.987 -6.604 -7.773 1.00 71.69 195 LYS A O 1
ATOM 1547 N N . ILE A 1 196 ? -8.460 -4.908 -7.805 1.00 70.38 196 ILE A N 1
ATOM 1548 C CA . ILE A 1 196 ? -8.925 -5.110 -6.432 1.00 70.38 196 ILE A CA 1
ATOM 1549 C C . ILE A 1 196 ? -9.973 -6.221 -6.467 1.00 70.38 196 ILE A C 1
ATOM 1551 O O . ILE A 1 196 ? -11.055 -6.034 -7.019 1.00 70.38 196 ILE A O 1
ATOM 1555 N N . GLU A 1 197 ? -9.643 -7.372 -5.889 1.00 68.00 197 GLU A N 1
ATOM 1556 C CA . GLU A 1 197 ? -10.595 -8.452 -5.636 1.00 68.00 197 GLU A CA 1
ATOM 1557 C C . GLU A 1 197 ? -11.058 -8.374 -4.178 1.00 68.00 197 GLU A C 1
ATOM 1559 O O . GLU A 1 197 ? -10.235 -8.340 -3.265 1.00 68.00 197 GLU A O 1
ATOM 1564 N N . VAL A 1 198 ? -12.373 -8.350 -3.957 1.00 62.34 198 VAL A N 1
ATOM 1565 C CA . VAL A 1 198 ? -12.975 -8.481 -2.623 1.00 62.34 198 VAL A CA 1
ATOM 1566 C C . VAL A 1 198 ? -13.507 -9.907 -2.527 1.00 62.34 198 VAL A C 1
ATOM 1568 O O . VAL A 1 198 ? -14.330 -10.298 -3.356 1.00 62.34 198 VAL A O 1
ATOM 1571 N N . ARG A 1 199 ? -12.986 -10.689 -1.579 1.00 56.44 199 ARG A N 1
ATOM 1572 C CA . ARG A 1 199 ? -13.382 -12.081 -1.330 1.00 56.44 199 ARG A CA 1
ATOM 1573 C C . ARG A 1 199 ? -13.946 -12.227 0.070 1.00 56.44 199 ARG A C 1
ATOM 1575 O O . ARG A 1 199 ? -13.433 -11.520 0.963 1.00 56.44 199 ARG A O 1
#

Secondary structure (DSSP, 8-state):
-----HHHHHHHHTT-----EEEEEEEE-TTS-EEEEEEEE--HHHHHHHHHHHHHH-TT--TTS---S-HHHHHHHHTT-SS-EEEEEEEEETTEEEEEEEES-HHHHHTSTTTTTTEEEEEETTEEEEEE--SHHHHHHHHTTS-HHHHHHHHTTSPPTTS---HHHHHHHHHHHHTTTS-HHHHHHHHHH------

Radius of gyration: 19.7 Å; Cα contacts (8 Å, |Δi|>4): 235; chains: 1; bounding box: 57×54×45 Å

Mean predicted aligned error: 9.2 Å

Sequence (199 aa):
MKVLPLPGVLLAAVFLFPRCTSQTDFTLHSDGSGNVSLRLELSGILVRYYSDLAMGFIPNFDPKNPRIFDLEALRARFAREKNLTLTSSTTPAPERLLATFSFQNLETLFSDPKVGTAITLEKKMGEETIRIRLNRDTLKTILALAPDSQSNLYRMLLPPENKAISAAEYRKQLVWALEEYAP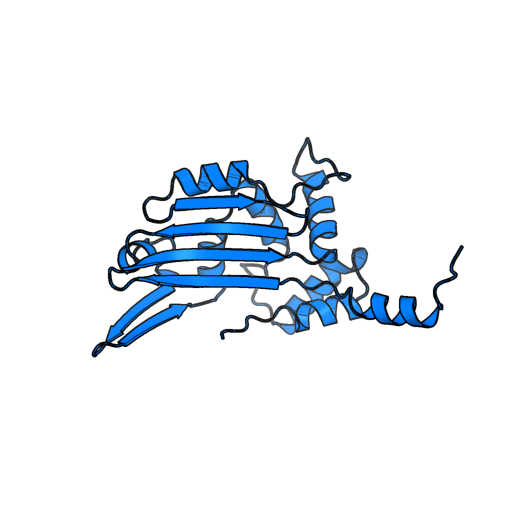EEELDASFEKSKIEVR